Protein AF-A0A429IJM7-F1 (afdb_monomer)

Mean predicted aligned error: 13.49 Å

Sequence (195 aa):
MRERRAAQERRRAREFEAFVAGAAGRLLRAATLLTAEPEGQPAPAAERLLTLALARTYAAWDRLRGEDPYDRARQEMAAHYAHSAWRARLPRALRPGTPPPSGGLLERLSPQERLVLVLRLYEGVAEEQTAAQLGLPAERVHTLCLRAVGHMRSKPRAGRSVSLGDEASHPVRDVPDLPHLPDSSAPQRTEAAAP

Structure (mmCIF, N/CA/C/O backbone):
data_AF-A0A429IJM7-F1
#
_entry.id   AF-A0A429IJM7-F1
#
loop_
_atom_site.group_PDB
_atom_site.id
_atom_site.type_symbol
_atom_site.label_atom_id
_atom_site.label_alt_id
_atom_site.label_comp_id
_atom_site.label_asym_id
_atom_site.label_entity_id
_atom_site.label_seq_id
_atom_site.pdbx_PDB_ins_code
_atom_site.Cartn_x
_atom_site.Cartn_y
_atom_site.Cartn_z
_atom_site.occupancy
_atom_site.B_iso_or_equiv
_atom_site.auth_seq_id
_atom_site.auth_comp_id
_atom_site.auth_asym_id
_atom_site.auth_atom_id
_atom_site.pdbx_PDB_model_num
ATOM 1 N N . MET A 1 1 ? -13.963 1.575 36.028 1.00 63.62 1 MET A N 1
ATOM 2 C CA . MET A 1 1 ? -12.888 2.019 35.095 1.00 63.62 1 MET A CA 1
ATOM 3 C C . MET A 1 1 ? -12.429 0.925 34.123 1.00 63.62 1 MET A C 1
ATOM 5 O O . MET A 1 1 ? -12.357 1.214 32.935 1.00 63.62 1 MET A O 1
ATOM 9 N N . ARG A 1 2 ? -12.153 -0.316 34.565 1.00 73.38 2 ARG A N 1
ATOM 10 C CA . ARG A 1 2 ? -11.710 -1.423 33.683 1.00 73.38 2 ARG A CA 1
ATOM 11 C C . ARG A 1 2 ? -12.754 -1.856 32.637 1.00 73.38 2 ARG A C 1
ATOM 13 O O . ARG A 1 2 ? -12.403 -2.064 31.484 1.00 73.38 2 ARG A O 1
ATOM 20 N N . GLU A 1 3 ? -14.036 -1.877 32.999 1.00 79.75 3 GLU A N 1
ATOM 21 C CA . GLU A 1 3 ? -15.129 -2.257 32.084 1.00 79.75 3 GLU A CA 1
ATOM 22 C C . GLU A 1 3 ? -15.307 -1.297 30.901 1.00 79.75 3 GLU A C 1
ATOM 24 O O . GLU A 1 3 ? -15.539 -1.738 29.777 1.00 79.75 3 GLU A O 1
ATOM 29 N N . ARG A 1 4 ? -15.130 0.015 31.125 1.00 78.88 4 ARG A N 1
ATOM 30 C CA . ARG A 1 4 ? -15.202 1.032 30.061 1.00 78.88 4 ARG A CA 1
ATOM 31 C C . ARG A 1 4 ? -14.076 0.862 29.034 1.00 78.88 4 ARG A C 1
ATOM 33 O O . ARG A 1 4 ? -14.330 0.992 27.842 1.00 78.88 4 ARG A O 1
ATOM 40 N N . ARG A 1 5 ? -12.862 0.514 29.482 1.00 83.38 5 ARG A N 1
ATOM 41 C CA . ARG A 1 5 ? -11.714 0.235 28.596 1.00 83.38 5 ARG A CA 1
ATOM 42 C C . ARG A 1 5 ? -11.936 -1.031 27.767 1.00 83.38 5 ARG A C 1
ATOM 44 O O . ARG A 1 5 ? -11.820 -0.973 26.551 1.00 83.38 5 ARG A O 1
ATOM 51 N N . ALA A 1 6 ? -12.382 -2.120 28.394 1.00 86.12 6 ALA A N 1
ATOM 52 C CA . ALA A 1 6 ? -12.694 -3.363 27.684 1.00 86.12 6 ALA A CA 1
ATOM 53 C C . ALA A 1 6 ? -13.836 -3.189 26.660 1.00 86.12 6 ALA A C 1
ATOM 55 O O . ALA A 1 6 ? -13.807 -3.763 25.573 1.00 86.12 6 ALA A O 1
ATOM 56 N N . ALA A 1 7 ? -14.854 -2.380 26.975 1.00 86.12 7 ALA A N 1
ATOM 57 C CA . ALA A 1 7 ? -15.915 -2.051 26.024 1.00 86.12 7 ALA A CA 1
ATOM 58 C C . ALA A 1 7 ? -15.394 -1.232 24.828 1.00 86.12 7 ALA A C 1
ATOM 60 O O . ALA A 1 7 ? -15.783 -1.504 23.691 1.00 86.12 7 ALA A O 1
ATOM 61 N N . GLN A 1 8 ? -14.493 -0.275 25.071 1.00 85.69 8 GLN A N 1
ATOM 62 C CA . GLN A 1 8 ? -13.849 0.521 24.025 1.00 85.69 8 GLN A CA 1
ATOM 63 C C . GLN A 1 8 ? -12.946 -0.333 23.124 1.00 85.69 8 GLN A C 1
ATOM 65 O O . GLN A 1 8 ? -13.028 -0.214 21.904 1.00 85.69 8 GLN A O 1
ATOM 70 N N . GLU A 1 9 ? -12.156 -1.242 23.698 1.00 88.00 9 GLU A N 1
ATOM 71 C CA . GLU A 1 9 ? -11.327 -2.200 22.953 1.00 88.00 9 GLU A CA 1
ATOM 72 C C . GLU A 1 9 ? -12.179 -3.112 22.062 1.00 88.00 9 GLU A C 1
ATOM 74 O O . GLU A 1 9 ? -11.887 -3.261 20.878 1.00 88.00 9 GLU A O 1
ATOM 79 N N . ARG A 1 10 ? -13.296 -3.646 22.577 1.00 90.81 10 ARG A N 1
ATOM 80 C CA . ARG A 1 10 ? -14.237 -4.451 21.775 1.00 90.81 10 ARG A CA 1
ATOM 81 C C . ARG A 1 10 ? -14.907 -3.660 20.655 1.00 90.81 10 ARG A C 1
ATOM 83 O O . ARG A 1 10 ? -15.246 -4.229 19.620 1.00 90.81 10 ARG A O 1
ATOM 90 N N . ARG A 1 11 ? -15.176 -2.370 20.867 1.00 89.81 11 ARG A N 1
ATOM 91 C CA . ARG A 1 11 ? -15.726 -1.490 19.826 1.00 89.81 11 ARG A CA 1
ATOM 92 C C . ARG A 1 11 ? -14.686 -1.254 18.731 1.00 89.81 11 ARG A C 1
ATOM 94 O O . ARG A 1 11 ? -14.994 -1.471 17.568 1.00 89.81 11 ARG A O 1
ATOM 101 N N . ARG A 1 12 ? -13.455 -0.909 19.117 1.00 89.88 12 ARG A N 1
ATOM 102 C CA . ARG A 1 12 ? -12.312 -0.739 18.209 1.00 89.88 12 ARG A CA 1
ATOM 103 C C . ARG A 1 12 ? -12.046 -1.990 17.375 1.00 89.88 12 ARG A C 1
ATOM 105 O O . ARG A 1 12 ? -11.879 -1.876 16.169 1.00 89.88 12 ARG A O 1
ATOM 112 N N . ALA A 1 13 ? -12.017 -3.163 18.008 1.00 92.56 13 ALA A N 1
ATOM 113 C CA . ALA A 1 13 ? -11.791 -4.428 17.315 1.00 92.56 13 ALA A CA 1
ATOM 114 C C . ALA A 1 13 ? -12.851 -4.664 16.230 1.00 92.56 13 ALA A C 1
ATOM 116 O O . ALA A 1 13 ? -12.499 -4.921 15.087 1.00 92.56 13 ALA A O 1
ATOM 117 N N . ARG A 1 14 ? -14.134 -4.457 16.552 1.00 94.25 14 ARG A N 1
ATOM 118 C CA . ARG A 1 14 ? -15.236 -4.604 15.587 1.00 94.25 14 ARG A CA 1
ATOM 119 C C . ARG A 1 14 ? -15.184 -3.602 14.436 1.00 94.25 14 ARG A C 1
ATOM 121 O O . ARG A 1 14 ? -15.446 -3.970 13.298 1.00 94.25 14 ARG A O 1
ATOM 128 N N . GLU A 1 15 ? -14.851 -2.343 14.713 1.00 93.12 15 GLU A N 1
ATOM 129 C CA . GLU A 1 15 ? -14.670 -1.329 13.663 1.00 93.12 15 GLU A CA 1
ATOM 130 C C . GLU A 1 15 ? -13.517 -1.695 12.725 1.00 93.12 15 GLU A C 1
ATOM 132 O O . GLU A 1 15 ? -13.641 -1.572 11.508 1.00 93.12 15 GLU A O 1
ATOM 137 N N . PHE A 1 16 ? -12.412 -2.182 13.291 1.00 94.00 16 PHE A N 1
ATOM 138 C CA . PHE A 1 16 ? -11.271 -2.637 12.514 1.00 94.00 16 PHE A CA 1
ATOM 139 C C . PHE A 1 16 ? -11.600 -3.882 11.686 1.00 94.00 16 PHE A C 1
ATOM 141 O O . PHE A 1 16 ? -11.272 -3.921 10.507 1.00 94.00 16 PHE A O 1
ATOM 148 N N . GLU A 1 17 ? -12.283 -4.872 12.261 1.00 95.50 17 GLU A N 1
ATOM 149 C CA . GLU A 1 17 ? -12.741 -6.067 11.541 1.00 95.50 17 GLU A CA 1
ATOM 150 C C . GLU A 1 17 ? -13.642 -5.701 10.359 1.00 95.50 17 GLU A C 1
ATOM 152 O O . GLU A 1 17 ? -13.432 -6.203 9.256 1.00 95.50 17 GLU A O 1
ATOM 157 N N . ALA A 1 18 ? -14.593 -4.782 10.554 1.00 95.38 18 ALA A N 1
ATOM 158 C CA . ALA A 1 18 ? -15.457 -4.295 9.481 1.00 95.38 18 ALA A CA 1
ATOM 159 C C . ALA A 1 18 ? -14.656 -3.598 8.366 1.00 95.38 18 ALA A C 1
ATOM 161 O O . ALA A 1 18 ? -14.899 -3.838 7.183 1.00 95.38 18 ALA A O 1
ATOM 162 N N . PHE A 1 19 ? -13.664 -2.781 8.731 1.00 94.81 19 PHE A N 1
ATOM 163 C CA . PHE A 1 19 ? -12.743 -2.174 7.771 1.00 94.81 19 PHE A CA 1
ATOM 164 C C . PHE A 1 19 ? -11.943 -3.229 6.998 1.00 94.81 19 PHE A C 1
ATOM 166 O O . PHE A 1 19 ? -11.910 -3.194 5.769 1.00 94.81 19 PHE A O 1
ATOM 173 N N . VAL A 1 20 ? -11.321 -4.182 7.696 1.00 96.31 20 VAL A N 1
ATOM 174 C CA . VAL A 1 20 ? -10.513 -5.241 7.078 1.00 96.31 20 VAL A CA 1
ATOM 175 C C . VAL A 1 20 ? -11.371 -6.079 6.136 1.00 96.31 20 VAL A C 1
ATOM 177 O O . VAL A 1 20 ? -10.945 -6.337 5.014 1.00 96.31 20 VAL A O 1
ATOM 180 N N . ALA A 1 21 ? -12.596 -6.431 6.530 1.00 96.19 21 ALA A N 1
ATOM 181 C CA . ALA A 1 21 ? -13.521 -7.174 5.680 1.00 96.19 21 ALA A CA 1
ATOM 182 C C . ALA A 1 21 ? -13.818 -6.454 4.350 1.00 96.19 21 ALA A C 1
ATOM 184 O O . ALA A 1 21 ? -13.950 -7.111 3.320 1.00 96.19 21 ALA A O 1
ATOM 185 N N . GLY A 1 22 ? -13.877 -5.117 4.348 1.00 95.94 22 GLY A N 1
ATOM 186 C CA . GLY A 1 22 ? -14.095 -4.322 3.134 1.00 95.94 22 GLY A CA 1
ATOM 187 C C . GLY A 1 22 ? -12.825 -4.007 2.333 1.00 95.94 22 GLY A C 1
ATOM 188 O O . GLY A 1 22 ? -12.866 -3.943 1.106 1.00 95.94 22 GLY A O 1
ATOM 189 N N . ALA A 1 23 ? -11.687 -3.804 3.002 1.00 95.00 23 ALA A N 1
ATOM 190 C CA . ALA A 1 23 ? -10.469 -3.273 2.386 1.00 95.00 23 ALA A CA 1
ATOM 191 C C . ALA A 1 23 ? -9.394 -4.328 2.079 1.00 95.00 23 ALA A C 1
ATOM 193 O O . ALA A 1 23 ? -8.562 -4.104 1.193 1.00 95.00 23 ALA A O 1
ATOM 194 N N . ALA A 1 24 ? -9.382 -5.469 2.780 1.00 92.38 24 ALA A N 1
ATOM 195 C CA . ALA A 1 24 ? -8.281 -6.434 2.718 1.00 92.38 24 ALA A CA 1
ATOM 196 C C . ALA A 1 24 ? -8.031 -6.968 1.306 1.00 92.38 24 ALA A C 1
ATOM 198 O O . ALA A 1 24 ? -6.878 -7.067 0.903 1.00 92.38 24 ALA A O 1
ATOM 199 N N . GLY A 1 25 ? -9.083 -7.253 0.532 1.00 94.50 25 GLY A N 1
ATOM 200 C CA . GLY A 1 25 ? -8.933 -7.749 -0.840 1.00 94.50 25 GLY A CA 1
ATOM 201 C C . GLY A 1 25 ? -8.216 -6.751 -1.754 1.00 94.50 25 GLY A C 1
ATOM 202 O O . GLY A 1 25 ? -7.280 -7.116 -2.469 1.00 94.50 25 GLY A O 1
ATOM 203 N N . ARG A 1 26 ? -8.595 -5.467 -1.686 1.00 95.56 26 ARG A N 1
ATOM 204 C CA . ARG A 1 26 ? -7.953 -4.400 -2.470 1.00 95.56 26 ARG A CA 1
ATOM 205 C C . ARG A 1 26 ? -6.500 -4.193 -2.036 1.00 95.56 26 ARG A C 1
ATOM 207 O O . ARG A 1 26 ? -5.616 -4.147 -2.891 1.00 95.56 26 ARG A O 1
ATOM 214 N N . LEU A 1 27 ? -6.252 -4.142 -0.725 1.00 95.94 27 LEU A N 1
ATOM 215 C CA . LEU A 1 27 ? -4.906 -3.991 -0.169 1.00 95.94 27 LEU A CA 1
ATOM 216 C C . LEU A 1 27 ? -4.006 -5.193 -0.495 1.00 95.94 27 LEU A C 1
ATOM 218 O O . LEU A 1 27 ? -2.836 -5.002 -0.815 1.00 95.94 27 LEU A O 1
ATOM 222 N N . LEU A 1 28 ? -4.536 -6.420 -0.478 1.00 95.19 28 LEU A N 1
ATOM 223 C CA . LEU A 1 28 ? -3.791 -7.624 -0.851 1.00 95.19 28 LEU A CA 1
ATOM 224 C C . LEU A 1 28 ? -3.405 -7.603 -2.329 1.00 95.19 28 LEU A C 1
ATOM 226 O O . LEU A 1 28 ? -2.280 -7.963 -2.678 1.00 95.19 28 LEU A O 1
ATOM 230 N N . ARG A 1 29 ? -4.298 -7.134 -3.206 1.00 94.75 29 ARG A N 1
ATOM 231 C CA . ARG A 1 29 ? -3.986 -6.997 -4.632 1.00 94.75 29 ARG A CA 1
ATOM 232 C C . ARG A 1 29 ? -2.883 -5.965 -4.865 1.00 94.75 29 ARG A C 1
ATOM 234 O O . ARG A 1 29 ? -1.935 -6.248 -5.593 1.00 94.75 29 ARG A O 1
ATOM 241 N N . ALA A 1 30 ? -2.934 -4.824 -4.177 1.00 95.44 30 ALA A N 1
ATOM 242 C CA . ALA A 1 30 ? -1.841 -3.853 -4.188 1.00 95.44 30 ALA A CA 1
ATOM 243 C C . ALA A 1 30 ? -0.528 -4.442 -3.646 1.00 95.44 30 ALA A C 1
ATOM 245 O O . ALA A 1 30 ? 0.521 -4.270 -4.266 1.00 95.44 30 ALA A O 1
ATOM 246 N N . ALA A 1 31 ? -0.575 -5.182 -2.534 1.00 94.69 31 ALA A N 1
ATOM 247 C CA . ALA A 1 31 ? 0.590 -5.858 -1.967 1.00 94.69 31 ALA A CA 1
ATOM 248 C C . ALA A 1 31 ? 1.198 -6.873 -2.949 1.00 94.69 31 ALA A C 1
ATOM 250 O O . ALA A 1 31 ? 2.414 -6.898 -3.104 1.00 94.69 31 ALA A O 1
ATOM 251 N N . THR A 1 32 ? 0.365 -7.637 -3.659 1.00 93.69 32 THR A N 1
ATOM 252 C CA . THR A 1 32 ? 0.784 -8.619 -4.678 1.00 93.69 32 THR A CA 1
ATOM 253 C C . THR A 1 32 ? 1.492 -7.938 -5.845 1.00 93.69 32 THR A C 1
ATOM 255 O O . THR A 1 32 ? 2.549 -8.384 -6.295 1.00 93.69 32 THR A O 1
ATOM 258 N N . LEU A 1 33 ? 0.966 -6.795 -6.295 1.00 93.12 33 LEU A N 1
ATOM 259 C CA . LEU A 1 33 ? 1.624 -5.979 -7.313 1.00 93.12 33 LEU A CA 1
ATOM 260 C C . LEU A 1 33 ? 2.966 -5.437 -6.813 1.00 93.12 33 LEU A C 1
ATOM 262 O O . LEU A 1 33 ? 3.940 -5.465 -7.560 1.00 93.12 33 LEU A O 1
ATOM 266 N N . LEU A 1 34 ? 3.053 -4.990 -5.556 1.00 92.44 34 LEU A N 1
ATOM 267 C CA . LEU A 1 34 ? 4.303 -4.522 -4.947 1.00 92.44 34 LEU A CA 1
ATOM 268 C C . LEU A 1 34 ? 5.335 -5.647 -4.797 1.00 92.44 34 LEU A C 1
ATOM 270 O O . LEU A 1 34 ? 6.513 -5.444 -5.092 1.00 92.44 34 LEU A O 1
ATOM 274 N N . THR A 1 35 ? 4.939 -6.850 -4.395 1.00 90.25 35 THR A N 1
ATOM 275 C CA . THR A 1 35 ? 5.867 -7.986 -4.286 1.00 90.25 35 THR A CA 1
ATOM 276 C C . THR A 1 35 ? 6.198 -8.614 -5.639 1.00 90.25 35 THR A C 1
ATOM 278 O O . THR A 1 35 ? 7.192 -9.332 -5.735 1.00 90.25 35 THR A O 1
ATOM 281 N N . ALA A 1 36 ? 5.456 -8.250 -6.692 1.00 89.75 36 ALA A N 1
ATOM 282 C CA . ALA A 1 36 ? 5.504 -8.852 -8.023 1.00 89.75 36 ALA A CA 1
ATOM 283 C C . ALA A 1 36 ? 5.327 -10.372 -7.984 1.00 89.75 36 ALA A C 1
ATOM 285 O O . ALA A 1 36 ? 5.977 -11.099 -8.732 1.00 89.75 36 ALA A O 1
ATOM 286 N N . GLU A 1 37 ? 4.453 -10.842 -7.099 1.00 87.31 37 GLU A N 1
ATOM 287 C CA . GLU A 1 37 ? 4.030 -12.237 -7.073 1.00 87.31 37 GLU A CA 1
ATOM 288 C C . GLU A 1 37 ? 3.039 -12.523 -8.218 1.00 87.31 37 GLU A C 1
ATOM 290 O O . GLU A 1 37 ? 2.376 -11.600 -8.711 1.00 87.31 37 GLU A O 1
ATOM 295 N N . PRO A 1 38 ? 2.984 -13.769 -8.717 1.00 84.50 38 PRO A N 1
ATOM 296 C CA . PRO A 1 38 ? 2.146 -14.116 -9.852 1.00 84.50 38 PRO A CA 1
ATOM 297 C C . PRO A 1 38 ? 0.672 -14.147 -9.438 1.00 84.50 38 PRO A C 1
ATOM 299 O O . PRO A 1 38 ? 0.313 -14.660 -8.378 1.00 84.50 38 PRO A O 1
ATOM 302 N N . GLU A 1 39 ? -0.199 -13.597 -10.286 1.00 78.38 39 GLU A N 1
ATOM 303 C CA . GLU A 1 39 ? -1.643 -13.597 -10.038 1.00 78.38 39 GLU A CA 1
ATOM 304 C C . GLU A 1 39 ? -2.189 -15.034 -10.123 1.00 78.38 39 GLU A C 1
ATOM 306 O O . GLU A 1 39 ? -1.794 -15.812 -10.993 1.00 78.38 39 GLU A O 1
ATOM 311 N N . GLY A 1 40 ? -3.079 -15.404 -9.198 1.00 78.31 40 GLY A N 1
ATOM 312 C CA . GLY A 1 40 ? -3.677 -16.745 -9.138 1.00 78.31 40 GLY A CA 1
ATOM 313 C C . GLY A 1 40 ? -2.850 -17.810 -8.403 1.00 78.31 40 GLY A C 1
ATOM 314 O O . GLY A 1 40 ? -3.294 -18.951 -8.314 1.00 78.31 40 GLY A O 1
ATOM 315 N N . GLN A 1 41 ? -1.686 -17.457 -7.851 1.00 83.38 41 GLN A N 1
ATOM 316 C CA . GLN A 1 41 ? -0.892 -18.323 -6.970 1.00 83.38 41 GLN A CA 1
ATOM 317 C C . GLN A 1 41 ? -0.857 -17.760 -5.540 1.00 83.38 41 GLN A C 1
ATOM 319 O O . GLN A 1 41 ? -1.157 -16.579 -5.341 1.00 83.38 41 GLN A O 1
ATOM 324 N N . PRO A 1 42 ? -0.491 -18.574 -4.530 1.00 85.06 42 PRO A N 1
ATOM 325 C CA . PRO A 1 42 ? -0.250 -18.069 -3.183 1.00 85.06 42 PRO A CA 1
ATOM 326 C C . PRO A 1 42 ? 0.808 -16.961 -3.210 1.00 85.06 42 PRO A C 1
ATOM 328 O O . PRO A 1 42 ? 1.871 -17.138 -3.806 1.00 85.06 42 PRO A O 1
ATOM 331 N N . ALA A 1 43 ? 0.526 -15.842 -2.542 1.00 88.31 43 ALA A N 1
ATOM 332 C CA . ALA A 1 43 ? 1.389 -14.662 -2.507 1.00 88.31 43 ALA A CA 1
ATOM 333 C C . ALA A 1 43 ? 1.906 -14.412 -1.075 1.00 88.31 43 ALA A C 1
ATOM 335 O O . ALA A 1 43 ? 1.515 -13.440 -0.417 1.00 88.31 43 ALA A O 1
ATOM 336 N N . PRO A 1 44 ? 2.757 -15.305 -0.530 1.00 90.00 44 PRO A N 1
ATOM 337 C CA . PRO A 1 44 ? 3.168 -15.242 0.868 1.00 90.00 44 PRO A CA 1
ATOM 338 C C . PRO A 1 44 ? 3.951 -13.965 1.205 1.00 90.00 44 PRO A C 1
ATOM 340 O O . PRO A 1 44 ? 3.958 -13.543 2.364 1.00 90.00 44 PRO A O 1
ATOM 343 N N . ALA A 1 45 ? 4.643 -13.332 0.249 1.00 88.38 45 ALA A N 1
ATOM 344 C CA . ALA A 1 45 ? 5.297 -12.052 0.517 1.00 88.38 45 ALA A CA 1
ATOM 345 C C . ALA A 1 45 ? 4.279 -10.906 0.631 1.00 88.38 45 ALA A C 1
ATOM 347 O O . ALA A 1 45 ? 4.421 -10.065 1.524 1.00 88.38 45 ALA A O 1
ATOM 348 N N . ALA A 1 46 ? 3.256 -10.891 -0.224 1.00 92.12 46 ALA A N 1
ATOM 349 C CA . ALA A 1 46 ? 2.168 -9.921 -0.198 1.00 92.12 46 ALA A CA 1
ATOM 350 C C . ALA A 1 46 ? 1.353 -10.029 1.094 1.00 92.12 46 ALA A C 1
ATOM 352 O O . ALA A 1 46 ? 1.106 -9.020 1.752 1.00 92.12 46 ALA A O 1
ATOM 353 N N . GLU A 1 47 ? 1.014 -11.251 1.508 1.00 93.94 47 GLU A N 1
ATOM 354 C CA . GLU A 1 47 ? 0.300 -11.521 2.760 1.00 93.94 47 GLU A CA 1
ATOM 355 C C . GLU A 1 47 ? 1.076 -11.017 3.980 1.00 93.94 47 GLU A C 1
ATOM 357 O O . GLU A 1 47 ? 0.512 -10.342 4.846 1.00 93.94 47 GLU A O 1
ATOM 362 N N . ARG A 1 48 ? 2.390 -11.280 4.042 1.00 94.25 48 ARG A N 1
ATOM 363 C CA . ARG A 1 48 ? 3.245 -10.759 5.121 1.00 94.25 48 ARG A CA 1
ATOM 364 C C . ARG A 1 48 ? 3.280 -9.236 5.127 1.00 94.25 48 ARG A C 1
ATOM 366 O O . ARG A 1 48 ? 3.169 -8.631 6.192 1.00 94.25 48 ARG A O 1
ATOM 373 N N . LEU A 1 49 ? 3.438 -8.617 3.959 1.00 94.38 49 LEU A N 1
ATOM 374 C CA . LEU A 1 49 ? 3.465 -7.163 3.832 1.00 94.38 49 LEU A CA 1
ATOM 375 C C . LEU A 1 49 ? 2.141 -6.539 4.302 1.00 94.38 49 LEU A C 1
ATOM 377 O O . LEU A 1 49 ? 2.158 -5.597 5.096 1.00 94.38 49 LEU A O 1
ATOM 381 N N . LEU A 1 50 ? 1.011 -7.102 3.869 1.00 95.62 50 LEU A N 1
ATOM 382 C CA . LEU A 1 50 ? -0.321 -6.666 4.277 1.00 95.62 50 LEU A CA 1
ATOM 383 C C . LEU A 1 50 ? -0.534 -6.840 5.782 1.00 95.62 50 LEU A C 1
ATOM 385 O O . LEU A 1 50 ? -0.997 -5.918 6.448 1.00 95.62 50 LEU A O 1
ATOM 389 N N . THR A 1 51 ? -0.154 -7.993 6.330 1.00 96.44 51 THR A N 1
ATOM 390 C CA . THR A 1 51 ? -0.289 -8.286 7.763 1.00 96.44 51 THR A CA 1
ATOM 391 C C . THR A 1 51 ? 0.455 -7.253 8.605 1.00 96.44 51 THR A C 1
ATOM 393 O O . THR A 1 51 ? -0.094 -6.730 9.573 1.00 96.44 51 THR A O 1
ATOM 396 N N . LEU A 1 52 ? 1.685 -6.902 8.218 1.00 95.69 52 LEU A N 1
ATOM 397 C CA . LEU A 1 52 ? 2.467 -5.875 8.910 1.00 95.69 52 LEU A CA 1
ATOM 398 C C . LEU A 1 52 ? 1.806 -4.492 8.826 1.00 95.69 52 LEU A C 1
ATOM 400 O O . LEU A 1 52 ? 1.719 -3.794 9.839 1.00 95.69 52 LEU A O 1
ATOM 404 N N . ALA A 1 53 ? 1.303 -4.111 7.649 1.00 95.75 53 ALA A N 1
ATOM 405 C CA . ALA A 1 53 ? 0.614 -2.836 7.452 1.00 95.75 53 ALA A CA 1
ATOM 406 C C . ALA A 1 53 ? -0.683 -2.743 8.272 1.00 95.75 53 ALA A C 1
ATOM 408 O O . ALA A 1 53 ? -0.932 -1.736 8.940 1.00 95.75 53 ALA A O 1
ATOM 409 N N . LEU A 1 54 ? -1.485 -3.810 8.286 1.00 95.75 54 LEU A N 1
ATOM 410 C CA . LEU A 1 54 ? -2.708 -3.902 9.080 1.00 95.75 54 LEU A CA 1
ATOM 411 C C . LEU A 1 54 ? -2.412 -3.892 10.580 1.00 95.75 54 LEU A C 1
ATOM 413 O O . LEU A 1 54 ? -3.104 -3.200 11.319 1.00 95.75 54 LEU A O 1
ATOM 417 N N . ALA A 1 55 ? -1.355 -4.570 11.036 1.00 95.88 55 ALA A N 1
ATOM 418 C CA . ALA A 1 55 ? -0.941 -4.534 12.438 1.00 95.88 55 ALA A CA 1
ATOM 419 C C . ALA A 1 55 ? -0.547 -3.115 12.884 1.00 95.88 55 ALA A C 1
ATOM 421 O O . ALA A 1 55 ? -0.949 -2.666 13.960 1.00 95.88 55 ALA A O 1
ATOM 422 N N . ARG A 1 56 ? 0.198 -2.374 12.049 1.00 94.69 56 ARG A N 1
ATOM 423 C CA . ARG A 1 56 ? 0.553 -0.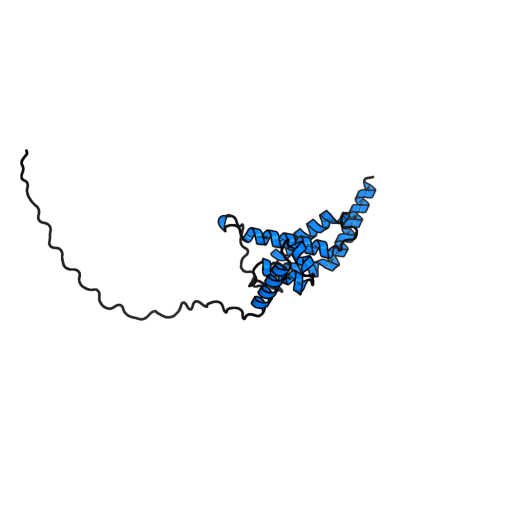968 12.314 1.00 94.69 56 ARG A CA 1
ATOM 424 C C . ARG A 1 56 ? -0.661 -0.047 12.298 1.00 94.69 56 ARG A C 1
ATOM 426 O O . ARG A 1 56 ? -0.807 0.781 13.196 1.00 94.69 56 ARG A O 1
ATOM 433 N N . THR A 1 57 ? -1.555 -0.240 11.334 1.00 94.62 57 THR A N 1
ATOM 434 C CA . THR A 1 57 ? -2.819 0.503 11.239 1.00 94.62 57 THR A CA 1
ATOM 435 C C . THR A 1 57 ? -3.685 0.251 12.467 1.00 94.62 57 THR A C 1
ATOM 437 O O . THR A 1 57 ? -4.158 1.198 13.094 1.00 94.62 57 THR A O 1
ATOM 440 N N . TYR A 1 58 ? -3.815 -1.013 12.885 1.00 93.56 58 TYR A N 1
ATOM 441 C CA . TYR A 1 58 ? -4.530 -1.369 14.100 1.00 93.56 58 TYR A CA 1
ATOM 442 C C . TYR A 1 58 ? -3.889 -0.725 15.320 1.00 93.56 58 TYR A C 1
ATOM 444 O O . TYR A 1 58 ? -4.611 -0.133 16.108 1.00 93.56 58 TYR A O 1
ATOM 452 N N . ALA A 1 59 ? -2.561 -0.748 15.471 1.00 92.62 59 ALA A N 1
ATOM 453 C CA . ALA A 1 59 ? -1.876 -0.112 16.600 1.00 92.62 59 ALA A CA 1
ATOM 454 C C . ALA A 1 59 ? -2.146 1.404 16.684 1.00 92.62 59 ALA A C 1
ATOM 456 O O . ALA A 1 59 ? -2.297 1.944 17.782 1.00 92.62 59 ALA A O 1
ATOM 457 N N . ALA A 1 60 ? -2.273 2.076 15.537 1.00 90.94 60 ALA A N 1
ATOM 458 C CA . ALA A 1 60 ? -2.577 3.502 15.444 1.00 90.94 60 ALA A CA 1
ATOM 459 C C . ALA A 1 60 ? -4.083 3.839 15.450 1.00 90.94 60 ALA A C 1
ATOM 461 O O . ALA A 1 60 ? -4.421 5.018 15.485 1.00 90.94 60 ALA A O 1
ATOM 462 N N . TRP A 1 61 ? -4.982 2.846 15.456 1.00 90.94 61 TRP A N 1
ATOM 463 C CA . TRP A 1 61 ? -6.425 3.018 15.208 1.00 90.94 61 TRP A CA 1
ATOM 464 C C . TRP A 1 61 ? -7.120 4.097 16.048 1.00 90.94 61 TRP A C 1
ATOM 466 O O . TRP A 1 61 ? -7.940 4.850 15.535 1.00 90.94 61 TRP A O 1
ATOM 476 N N . ASP A 1 62 ? -6.773 4.239 17.330 1.00 85.06 62 ASP A N 1
ATOM 477 C CA . ASP A 1 62 ? -7.393 5.267 18.182 1.00 85.06 62 ASP A CA 1
ATOM 478 C C . ASP A 1 62 ? -6.998 6.701 17.789 1.00 85.06 62 ASP A C 1
ATOM 480 O O . ASP A 1 62 ? -7.698 7.654 18.136 1.00 85.06 62 ASP A O 1
ATOM 484 N N . ARG A 1 63 ? -5.870 6.860 17.086 1.00 84.94 63 ARG A N 1
ATOM 485 C CA . ARG A 1 63 ? -5.302 8.149 16.666 1.00 84.94 63 ARG A CA 1
ATOM 486 C C . ARG A 1 63 ? -5.765 8.582 15.277 1.00 84.94 63 ARG A C 1
ATOM 488 O O . ARG A 1 63 ? -5.606 9.748 14.948 1.00 84.94 63 ARG A O 1
ATOM 495 N N . LEU A 1 64 ? -6.390 7.691 14.509 1.00 82.62 64 LEU A N 1
ATOM 496 C CA . LEU A 1 64 ? -6.877 7.924 13.143 1.00 82.62 64 LEU A CA 1
ATOM 497 C C . LEU A 1 64 ? -8.086 8.878 13.047 1.00 82.62 64 LEU A C 1
ATOM 499 O O . LEU A 1 64 ? -8.725 8.932 12.007 1.00 82.62 64 LEU A O 1
ATOM 503 N N . ARG A 1 65 ? -8.456 9.604 14.114 1.00 69.62 65 ARG A N 1
ATOM 504 C CA . ARG A 1 65 ? -9.685 10.420 14.214 1.00 69.62 65 ARG A CA 1
ATOM 505 C C . ARG A 1 65 ? -9.812 11.419 13.041 1.00 69.62 65 ARG A C 1
ATOM 507 O O . ARG A 1 65 ? -9.337 12.543 13.144 1.00 69.62 65 ARG A O 1
ATOM 514 N N . GLY A 1 66 ? -10.496 11.008 11.970 1.00 75.12 66 GLY A N 1
ATOM 515 C CA . GLY A 1 66 ? -10.758 11.802 10.762 1.00 75.12 66 GLY A CA 1
ATOM 516 C C . GLY A 1 66 ? -9.906 11.452 9.533 1.00 75.12 66 GLY A C 1
ATOM 517 O O . GLY A 1 66 ? -10.192 11.963 8.456 1.00 75.12 66 GLY A O 1
ATOM 518 N N . GLU A 1 67 ? -8.901 10.585 9.662 1.00 85.19 67 GLU A N 1
ATOM 519 C CA . GLU A 1 67 ? -8.112 10.074 8.534 1.00 85.19 67 GLU A CA 1
ATOM 520 C C . GLU A 1 67 ? -8.773 8.815 7.952 1.00 85.19 67 GLU A C 1
ATOM 522 O O . GLU A 1 67 ? -9.361 8.021 8.689 1.00 85.19 67 GLU A O 1
ATOM 527 N N . ASP A 1 68 ? -8.677 8.621 6.634 1.00 90.44 68 ASP A N 1
ATOM 528 C CA . ASP A 1 68 ? -9.158 7.401 5.984 1.00 90.44 68 ASP A CA 1
ATOM 529 C C . ASP A 1 68 ? -8.281 6.195 6.403 1.00 90.44 68 ASP A C 1
ATOM 531 O O . ASP A 1 68 ? -7.077 6.166 6.109 1.00 90.44 68 ASP A O 1
ATOM 535 N N . PRO A 1 69 ? -8.851 5.166 7.067 1.00 92.38 69 PRO A N 1
ATOM 536 C CA . PRO A 1 69 ? -8.112 3.966 7.446 1.00 92.38 69 PRO A CA 1
ATOM 537 C C . PRO A 1 69 ? -7.478 3.229 6.266 1.00 92.38 69 PRO A C 1
ATOM 539 O O . PRO A 1 69 ? -6.423 2.607 6.427 1.00 92.38 69 PRO A O 1
ATOM 542 N N . TYR A 1 70 ? -8.098 3.303 5.085 1.00 94.19 70 TYR A N 1
ATOM 543 C CA . TYR A 1 70 ? -7.552 2.715 3.869 1.00 94.19 70 TYR A CA 1
ATOM 544 C C . TYR A 1 70 ? -6.252 3.409 3.465 1.00 94.19 70 TYR A C 1
ATOM 546 O O . TYR A 1 70 ? -5.240 2.743 3.229 1.00 94.19 70 TYR A O 1
ATOM 554 N N . ASP A 1 71 ? -6.251 4.742 3.445 1.00 93.38 71 ASP A N 1
ATOM 555 C CA . ASP A 1 71 ? -5.063 5.524 3.121 1.00 93.38 71 ASP A CA 1
ATOM 556 C C . ASP A 1 71 ? -3.939 5.279 4.117 1.00 93.38 71 ASP A C 1
ATOM 558 O O . ASP A 1 71 ? -2.792 5.088 3.705 1.00 93.38 71 ASP A O 1
ATOM 562 N N . ARG A 1 72 ? -4.255 5.186 5.412 1.00 93.94 72 ARG A N 1
ATOM 563 C CA . ARG A 1 72 ? -3.251 4.853 6.424 1.00 93.94 72 ARG A CA 1
ATOM 564 C C . ARG A 1 72 ? -2.640 3.473 6.193 1.00 93.94 72 ARG A C 1
ATOM 566 O O . ARG A 1 72 ? -1.416 3.340 6.211 1.00 93.94 72 ARG A O 1
ATOM 573 N N . ALA A 1 73 ? -3.464 2.458 5.939 1.00 95.19 73 ALA A N 1
ATOM 574 C CA . ALA A 1 73 ? -2.982 1.107 5.656 1.00 95.19 73 ALA A CA 1
ATOM 575 C C . ALA A 1 73 ? -2.118 1.063 4.387 1.00 95.19 73 ALA A C 1
ATOM 577 O O . ALA A 1 73 ? -1.051 0.444 4.379 1.00 9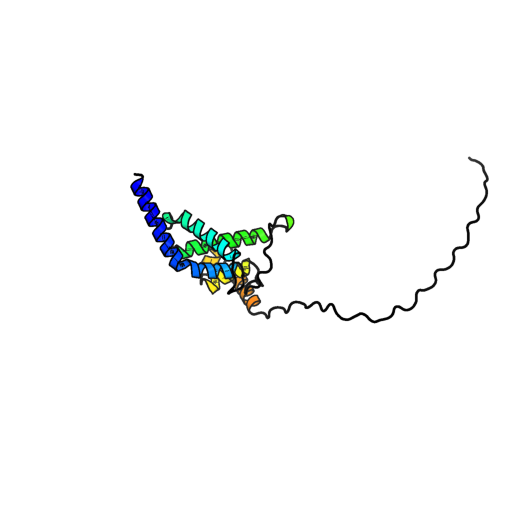5.19 73 ALA A O 1
ATOM 578 N N . ARG A 1 74 ? -2.529 1.779 3.335 1.00 95.88 74 ARG A N 1
ATOM 579 C CA . ARG A 1 74 ? -1.767 1.934 2.090 1.00 95.88 74 ARG A CA 1
ATOM 580 C C . ARG A 1 74 ? -0.426 2.631 2.326 1.00 95.88 74 ARG A C 1
ATOM 582 O O . ARG A 1 74 ? 0.586 2.202 1.769 1.00 95.88 74 ARG A O 1
ATOM 589 N N . GLN A 1 75 ? -0.395 3.677 3.151 1.00 94.62 75 GLN A N 1
ATOM 590 C CA . GLN A 1 75 ? 0.834 4.383 3.519 1.00 94.62 75 GLN A CA 1
ATOM 591 C C . GLN A 1 75 ? 1.803 3.486 4.296 1.00 94.62 75 GLN A C 1
ATOM 593 O O . GLN A 1 75 ? 2.973 3.406 3.924 1.00 94.62 75 GLN A O 1
ATOM 598 N N . GLU A 1 76 ? 1.322 2.774 5.320 1.00 95.19 76 GLU A N 1
ATOM 599 C CA . GLU A 1 76 ? 2.127 1.825 6.105 1.00 95.19 76 GLU A CA 1
ATOM 600 C C . GLU A 1 76 ? 2.694 0.713 5.214 1.00 95.19 76 GLU A C 1
ATOM 602 O O . GLU A 1 76 ? 3.889 0.412 5.261 1.00 95.19 76 GLU A O 1
ATOM 607 N N . MET A 1 77 ? 1.864 0.148 4.333 1.00 95.38 77 MET A N 1
ATOM 608 C CA . MET A 1 77 ? 2.274 -0.872 3.367 1.00 95.38 77 MET A CA 1
ATOM 609 C C . MET A 1 77 ? 3.389 -0.370 2.442 1.00 95.38 77 MET A C 1
ATOM 611 O O . MET A 1 77 ? 4.431 -1.014 2.299 1.00 95.38 77 MET A O 1
ATOM 615 N N . ALA A 1 78 ? 3.200 0.800 1.836 1.00 94.38 78 ALA A N 1
ATOM 616 C CA . ALA A 1 78 ? 4.182 1.407 0.949 1.00 94.38 78 ALA A CA 1
ATOM 617 C C . ALA A 1 78 ? 5.483 1.778 1.678 1.00 94.38 78 ALA A C 1
ATOM 619 O O . ALA A 1 78 ? 6.563 1.555 1.133 1.00 94.38 78 ALA A O 1
ATOM 620 N N . ALA A 1 79 ? 5.403 2.287 2.910 1.00 93.06 79 ALA A N 1
ATOM 621 C CA . ALA A 1 79 ? 6.570 2.603 3.730 1.00 93.06 79 ALA A CA 1
ATOM 622 C C . ALA A 1 79 ? 7.373 1.340 4.073 1.00 93.06 79 ALA A C 1
ATOM 624 O O . ALA A 1 79 ? 8.594 1.308 3.897 1.00 93.06 79 ALA A O 1
ATOM 625 N N . HIS A 1 80 ? 6.696 0.265 4.488 1.00 91.69 80 HIS A N 1
ATOM 626 C CA . HIS A 1 80 ? 7.332 -1.025 4.749 1.00 91.69 80 HIS A CA 1
ATOM 627 C C . HIS A 1 80 ? 8.006 -1.598 3.499 1.00 91.69 80 HIS A C 1
ATOM 629 O O . HIS A 1 80 ? 9.166 -2.028 3.562 1.00 91.69 80 HIS A O 1
ATOM 635 N N . TYR A 1 81 ? 7.320 -1.552 2.356 1.00 91.06 81 TYR A N 1
ATOM 636 C CA . TYR A 1 81 ? 7.883 -1.998 1.088 1.00 91.06 81 TYR A CA 1
ATOM 637 C C . TYR A 1 81 ? 9.100 -1.154 0.681 1.00 91.06 81 TYR A C 1
ATOM 639 O O . TYR A 1 81 ? 10.165 -1.714 0.413 1.00 91.06 81 TYR A O 1
ATOM 647 N N . ALA A 1 82 ? 9.005 0.179 0.725 1.00 88.62 82 ALA A N 1
ATOM 648 C CA . ALA A 1 82 ? 10.112 1.085 0.416 1.00 88.62 82 ALA A CA 1
ATOM 649 C C . ALA A 1 82 ? 11.335 0.808 1.297 1.00 88.62 82 ALA A C 1
ATOM 651 O O . ALA A 1 82 ? 12.449 0.673 0.792 1.00 88.62 82 ALA A O 1
ATOM 652 N N . HIS A 1 83 ? 11.127 0.638 2.602 1.00 83.62 83 HIS A N 1
ATOM 653 C CA . HIS A 1 83 ? 12.202 0.359 3.543 1.00 83.62 83 HIS A CA 1
ATOM 654 C C . HIS A 1 83 ? 12.874 -0.997 3.258 1.00 83.62 83 HIS A C 1
ATOM 656 O O . HIS A 1 83 ? 14.101 -1.108 3.275 1.00 83.62 83 HIS A O 1
ATOM 662 N N . SER A 1 84 ? 12.095 -2.029 2.914 1.00 74.25 84 SER A N 1
ATOM 663 C CA . SER A 1 84 ? 12.640 -3.327 2.494 1.00 74.25 84 SER A CA 1
ATOM 664 C C . SER A 1 84 ? 13.427 -3.244 1.177 1.00 74.25 84 SER A C 1
ATOM 666 O O . SER A 1 84 ? 14.522 -3.800 1.073 1.00 74.25 84 SER A O 1
ATOM 668 N N . ALA A 1 85 ? 12.941 -2.462 0.212 1.00 67.19 85 ALA A N 1
ATOM 669 C CA . ALA A 1 85 ? 13.608 -2.200 -1.057 1.00 67.19 85 ALA A CA 1
ATOM 670 C C . ALA A 1 85 ? 14.908 -1.398 -0.891 1.00 67.19 85 ALA A C 1
ATOM 672 O O . ALA A 1 85 ? 15.875 -1.616 -1.619 1.00 67.19 85 ALA A O 1
ATOM 673 N N . TRP A 1 86 ? 14.965 -0.479 0.074 1.00 64.81 86 TRP A N 1
ATOM 674 C CA . TRP A 1 86 ? 16.181 0.273 0.388 1.00 64.81 86 TRP A CA 1
ATOM 675 C C . TRP A 1 86 ? 17.236 -0.614 1.036 1.00 64.81 86 TRP A C 1
ATOM 677 O O . TRP A 1 86 ? 18.408 -0.511 0.685 1.00 64.81 86 TRP A O 1
ATOM 687 N N . ARG A 1 87 ? 16.820 -1.566 1.878 1.00 59.41 87 ARG A N 1
ATOM 688 C CA . ARG A 1 87 ? 17.725 -2.593 2.409 1.00 59.41 87 ARG A CA 1
ATOM 689 C C . ARG A 1 87 ? 18.258 -3.533 1.329 1.00 59.41 87 ARG A C 1
ATOM 691 O O . ARG A 1 87 ? 19.385 -3.997 1.439 1.00 59.41 87 ARG A O 1
ATOM 698 N N . ALA A 1 88 ? 17.524 -3.754 0.240 1.00 58.72 88 ALA A N 1
ATOM 699 C CA . ALA A 1 88 ? 18.033 -4.520 -0.900 1.00 58.72 88 ALA A CA 1
ATOM 700 C C . ALA A 1 88 ? 19.184 -3.817 -1.659 1.00 58.72 88 ALA A C 1
ATOM 702 O O . ALA A 1 88 ? 19.868 -4.474 -2.446 1.00 58.72 88 ALA A O 1
ATOM 703 N N . ARG A 1 89 ? 19.432 -2.518 -1.410 1.00 57.97 89 ARG A N 1
ATOM 704 C CA . ARG A 1 89 ? 20.608 -1.784 -1.916 1.00 57.97 89 ARG A CA 1
ATOM 705 C C . ARG A 1 89 ? 21.872 -1.985 -1.070 1.00 57.97 89 ARG A C 1
ATOM 707 O O . ARG A 1 89 ? 22.938 -1.550 -1.493 1.00 57.97 89 ARG A O 1
ATOM 714 N N . LEU A 1 90 ? 21.773 -2.622 0.102 1.00 56.84 90 LEU A N 1
ATOM 715 C CA . LEU A 1 90 ? 22.942 -2.974 0.913 1.00 56.84 90 LEU A CA 1
ATOM 716 C C . LEU A 1 90 ? 23.771 -4.073 0.221 1.00 56.84 90 LEU A C 1
ATOM 718 O O . LEU A 1 90 ? 23.211 -4.872 -0.543 1.00 56.84 90 LEU A O 1
ATOM 722 N N . PRO A 1 91 ? 25.091 -4.145 0.493 1.00 53.88 91 PRO A N 1
ATOM 723 C CA . PRO A 1 91 ? 25.958 -5.207 -0.006 1.00 53.88 91 PRO A CA 1
ATOM 724 C C . PRO A 1 91 ? 25.340 -6.590 0.208 1.00 53.88 91 PRO A C 1
ATOM 726 O O . PRO A 1 91 ? 24.738 -6.857 1.246 1.00 53.88 91 PRO A O 1
ATOM 729 N N . ARG A 1 92 ? 25.509 -7.494 -0.763 1.00 54.97 92 ARG A N 1
ATOM 730 C CA . ARG A 1 92 ? 24.897 -8.836 -0.753 1.00 54.97 92 ARG A CA 1
ATOM 731 C C . ARG A 1 92 ? 25.232 -9.654 0.504 1.00 54.97 92 ARG A C 1
ATOM 733 O O . ARG A 1 92 ? 24.393 -10.436 0.930 1.00 54.97 92 ARG A O 1
ATOM 740 N N . ALA A 1 93 ? 26.385 -9.406 1.130 1.00 57.28 93 ALA A N 1
ATOM 741 C CA . ALA A 1 93 ? 26.796 -10.004 2.405 1.00 57.28 93 ALA A CA 1
ATOM 742 C C . ALA A 1 93 ? 25.922 -9.594 3.612 1.00 57.28 93 ALA A C 1
ATOM 744 O O . ALA A 1 93 ? 25.894 -10.296 4.614 1.00 57.28 93 ALA A O 1
ATOM 745 N N . LEU A 1 94 ? 25.192 -8.478 3.513 1.00 54.44 94 LEU A N 1
ATOM 746 C CA . LEU A 1 94 ? 24.302 -7.948 4.553 1.00 54.44 94 LEU A CA 1
ATOM 747 C C . LEU A 1 94 ? 22.815 -8.168 4.231 1.00 54.44 94 LEU A C 1
ATOM 749 O O . LEU A 1 94 ? 21.948 -7.650 4.935 1.00 54.44 94 LEU A O 1
ATOM 753 N N . ARG A 1 95 ? 22.496 -8.900 3.153 1.00 55.88 95 ARG A N 1
ATOM 754 C CA . ARG A 1 95 ? 21.117 -9.163 2.717 1.00 55.88 95 ARG A CA 1
ATOM 755 C C . ARG A 1 95 ? 20.661 -10.541 3.207 1.00 55.88 95 A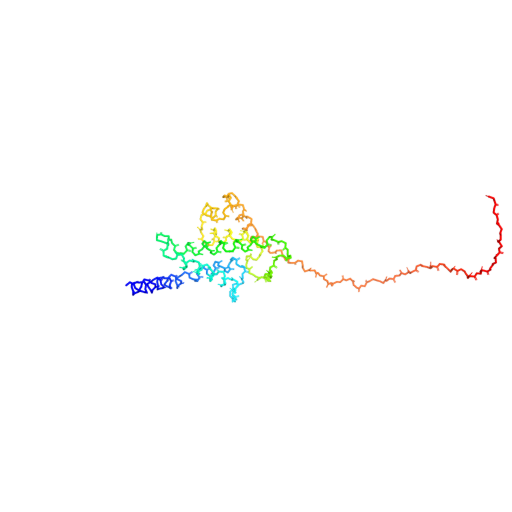RG A C 1
ATOM 757 O O . ARG A 1 95 ? 21.137 -11.542 2.675 1.00 55.88 95 ARG A O 1
ATOM 764 N N . PRO A 1 96 ? 19.690 -10.637 4.130 1.00 48.81 96 PRO A N 1
ATOM 765 C CA . PRO A 1 96 ? 18.998 -11.896 4.367 1.00 48.81 96 PRO A CA 1
ATOM 766 C C . PRO A 1 96 ? 18.181 -12.246 3.117 1.00 48.81 96 PRO A C 1
ATOM 768 O O . PRO A 1 96 ? 17.452 -11.387 2.623 1.00 48.81 96 PRO A O 1
ATOM 771 N N . GLY A 1 97 ? 18.337 -13.476 2.611 1.00 52.09 97 GLY A N 1
ATOM 772 C CA . GLY A 1 97 ? 17.466 -14.136 1.627 1.00 52.09 97 GLY A CA 1
ATOM 773 C C . GLY A 1 97 ? 16.844 -13.213 0.578 1.00 52.09 97 GLY A C 1
ATOM 774 O O . GLY A 1 97 ? 15.710 -12.769 0.739 1.00 52.09 97 GLY A O 1
ATOM 775 N N . THR A 1 98 ? 17.563 -12.936 -0.516 1.00 53.56 98 THR A N 1
ATOM 776 C CA . THR A 1 98 ? 16.920 -12.304 -1.681 1.00 53.56 98 THR A CA 1
ATOM 777 C C . THR A 1 98 ? 15.805 -13.239 -2.146 1.00 53.56 98 THR A C 1
ATOM 779 O O . THR A 1 98 ? 16.124 -14.392 -2.443 1.00 53.56 98 THR A O 1
ATOM 782 N N . PRO A 1 99 ? 14.532 -12.804 -2.163 1.00 56.38 99 PRO A N 1
ATOM 783 C CA . PRO A 1 99 ? 13.453 -13.676 -2.595 1.00 56.38 99 PRO A CA 1
ATOM 784 C C . PRO A 1 99 ? 13.730 -14.136 -4.035 1.00 56.38 99 PRO A C 1
ATOM 786 O O . PRO A 1 99 ? 14.262 -13.342 -4.824 1.00 56.38 99 PRO A O 1
ATOM 789 N N . PRO A 1 100 ? 13.454 -15.412 -4.360 1.00 56.50 100 PRO A N 1
ATOM 790 C CA . PRO A 1 100 ? 13.611 -15.915 -5.716 1.00 56.50 100 PRO A CA 1
ATOM 791 C C . PRO A 1 100 ? 12.754 -15.088 -6.685 1.00 56.50 100 PRO A C 1
ATOM 793 O O . PRO A 1 100 ? 11.794 -14.449 -6.248 1.00 56.50 100 PRO A O 1
ATOM 796 N N . PR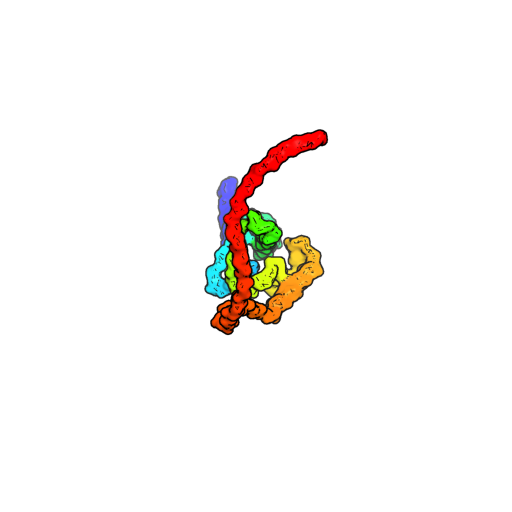O A 1 101 ? 13.104 -15.074 -7.981 1.00 59.62 101 PRO A N 1
ATOM 797 C CA . PRO A 1 101 ? 12.280 -14.434 -8.992 1.00 59.62 101 PRO A CA 1
ATOM 798 C C . PRO A 1 101 ? 10.841 -14.953 -8.908 1.00 59.62 101 PRO A C 1
ATOM 800 O O . PRO A 1 101 ? 10.599 -16.156 -9.007 1.00 59.62 101 PRO A O 1
ATOM 803 N N . SER A 1 102 ? 9.907 -14.041 -8.652 1.00 63.56 102 SER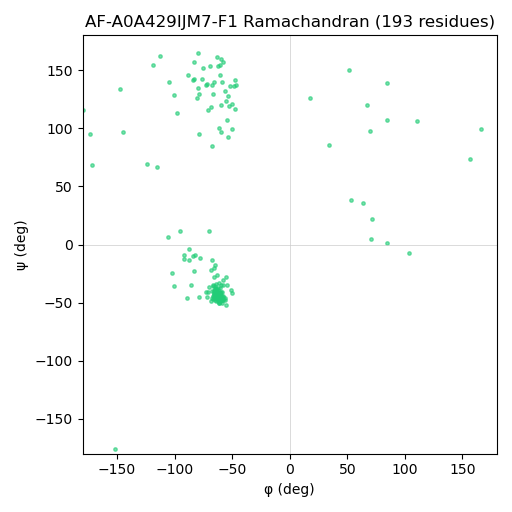 A N 1
ATOM 804 C CA . SER A 1 102 ? 8.515 -14.365 -8.340 1.00 63.56 102 SER A CA 1
ATOM 805 C C . SER A 1 102 ? 7.670 -14.585 -9.601 1.00 63.56 102 SER A C 1
ATOM 807 O O . SER A 1 102 ? 6.532 -15.025 -9.496 1.00 63.56 102 SER A O 1
ATOM 809 N N . GLY A 1 103 ? 8.179 -14.276 -10.799 1.00 70.31 103 GLY A N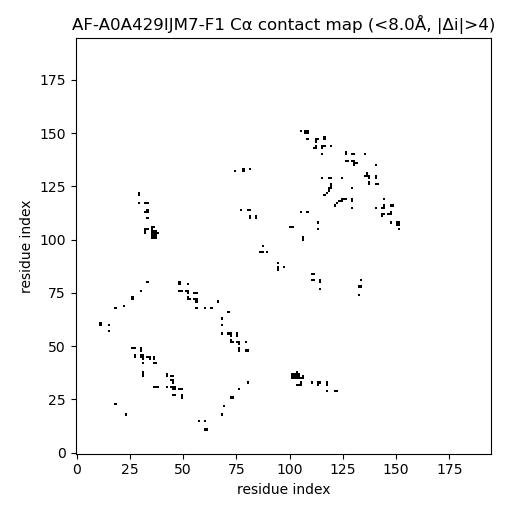 1
ATOM 810 C CA . GLY A 1 103 ? 7.474 -14.505 -12.066 1.00 70.31 103 GLY A CA 1
ATOM 811 C C . GLY A 1 103 ? 6.263 -13.596 -12.317 1.00 70.31 103 GLY A C 1
ATOM 812 O O . GLY A 1 103 ? 5.553 -13.790 -13.304 1.00 70.31 103 GLY A O 1
ATOM 813 N N . GLY A 1 104 ? 5.982 -12.621 -11.446 1.00 80.12 104 GLY A N 1
ATOM 814 C CA . GLY A 1 104 ? 4.823 -11.742 -11.583 1.00 80.12 104 GLY A CA 1
ATOM 815 C C . GLY A 1 104 ? 5.014 -10.609 -12.593 1.00 80.12 104 GLY A C 1
ATOM 816 O O . GLY A 1 104 ? 6.121 -10.243 -12.990 1.00 80.12 104 GLY A O 1
ATOM 817 N N . LEU A 1 105 ? 3.895 -9.992 -12.981 1.00 83.12 105 LEU A N 1
ATOM 818 C CA . LEU A 1 105 ? 3.814 -8.974 -14.037 1.00 83.12 105 LEU A CA 1
ATOM 819 C C . LEU A 1 105 ? 4.842 -7.833 -13.878 1.00 83.12 105 LEU A C 1
ATOM 821 O O . LEU A 1 105 ? 5.439 -7.383 -14.858 1.00 83.12 105 LEU A O 1
ATOM 825 N N . LEU A 1 106 ? 5.042 -7.367 -12.641 1.00 87.81 106 LEU A N 1
ATOM 826 C CA . LEU A 1 106 ? 5.889 -6.214 -12.317 1.00 87.81 106 LEU A CA 1
ATOM 827 C C . LEU A 1 106 ? 7.319 -6.596 -11.908 1.00 87.81 106 LEU A C 1
ATOM 829 O O . LEU A 1 106 ? 8.069 -5.751 -11.409 1.00 87.81 106 LEU A O 1
ATOM 833 N N . GLU A 1 107 ? 7.719 -7.853 -12.110 1.00 85.75 107 GLU A N 1
ATOM 834 C CA . GLU A 1 107 ? 9.042 -8.348 -11.727 1.00 85.75 107 GLU A CA 1
ATOM 835 C C . GLU A 1 107 ? 10.171 -7.595 -12.438 1.00 85.75 107 GLU A C 1
ATOM 837 O O . GLU A 1 107 ? 11.182 -7.266 -11.822 1.00 85.75 107 GLU A O 1
ATOM 842 N N . ARG A 1 108 ? 9.965 -7.244 -13.713 1.00 85.44 108 ARG A N 1
ATOM 843 C CA . ARG A 1 108 ? 10.942 -6.515 -14.539 1.00 85.44 108 ARG A CA 1
ATOM 844 C C . ARG A 1 108 ? 11.227 -5.094 -14.049 1.00 85.44 108 ARG A C 1
ATOM 846 O O . ARG A 1 108 ? 12.209 -4.493 -14.475 1.00 85.44 108 ARG A O 1
ATOM 853 N N . LEU A 1 109 ? 10.360 -4.542 -13.202 1.00 88.62 109 LEU A N 1
ATOM 854 C CA . LEU A 1 109 ? 10.525 -3.205 -12.648 1.00 88.62 109 LEU A CA 1
ATOM 855 C C . LEU A 1 109 ? 11.450 -3.241 -11.440 1.00 88.62 109 LEU A C 1
ATOM 857 O O . LEU A 1 109 ? 11.354 -4.131 -10.588 1.00 88.62 109 LEU A O 1
ATOM 861 N N . SER A 1 110 ? 12.280 -2.207 -11.308 1.00 87.81 110 SER A N 1
ATOM 862 C CA . SER A 1 110 ? 12.979 -1.982 -10.047 1.00 87.81 110 SER A CA 1
ATOM 863 C C . SER A 1 110 ? 11.965 -1.767 -8.912 1.00 87.81 110 SER A C 1
ATOM 865 O O . SER A 1 110 ? 10.856 -1.275 -9.150 1.00 87.81 110 SER A O 1
ATOM 867 N N . PRO A 1 111 ? 12.324 -2.059 -7.650 1.00 88.75 111 PRO A N 1
ATOM 868 C CA . PRO A 1 111 ? 11.405 -1.861 -6.535 1.00 88.75 111 PRO A CA 1
ATOM 869 C C . PRO A 1 111 ? 10.840 -0.434 -6.437 1.00 88.75 111 PRO A C 1
ATOM 871 O O . PRO A 1 111 ? 9.676 -0.266 -6.089 1.00 88.75 111 PRO A O 1
ATOM 874 N N . GLN A 1 112 ? 11.628 0.593 -6.782 1.00 89.94 112 GLN A N 1
ATOM 875 C CA . GLN A 1 112 ? 11.162 1.985 -6.771 1.00 89.94 112 GLN A CA 1
ATOM 876 C C . GLN A 1 112 ? 10.173 2.287 -7.900 1.00 89.94 112 GLN A C 1
ATOM 878 O O . GLN A 1 112 ? 9.148 2.912 -7.646 1.00 89.94 112 GLN A O 1
ATOM 883 N N . GLU A 1 113 ? 10.457 1.838 -9.124 1.00 92.75 113 GLU A N 1
ATOM 884 C CA . GLU A 1 113 ? 9.540 1.985 -10.266 1.00 92.75 113 GLU A CA 1
ATOM 885 C C . GLU A 1 113 ? 8.207 1.297 -9.987 1.00 92.75 113 GLU A C 1
ATOM 887 O O . GLU A 1 113 ? 7.149 1.874 -10.217 1.00 92.75 113 GLU A O 1
ATOM 892 N N . ARG A 1 114 ? 8.263 0.091 -9.420 1.00 94.31 114 ARG A N 1
ATOM 893 C CA . ARG A 1 114 ? 7.085 -0.682 -9.036 1.00 94.31 114 ARG A CA 1
ATOM 894 C C . ARG A 1 114 ? 6.248 0.029 -7.980 1.00 94.31 114 ARG A C 1
ATOM 896 O O . ARG A 1 114 ? 5.039 0.130 -8.139 1.00 94.31 114 ARG A O 1
ATOM 903 N N . LEU A 1 115 ? 6.886 0.546 -6.930 1.00 94.44 115 LEU A N 1
ATOM 904 C CA . LEU A 1 115 ? 6.198 1.293 -5.879 1.00 94.44 115 LEU A CA 1
ATOM 905 C C . LEU A 1 115 ? 5.484 2.527 -6.440 1.00 94.44 115 LEU A C 1
ATOM 907 O O . LEU A 1 115 ? 4.307 2.731 -6.160 1.00 94.44 115 LEU A O 1
ATOM 911 N N . VAL A 1 116 ? 6.181 3.320 -7.258 1.00 95.44 116 VAL A N 1
ATOM 912 C CA . VAL A 1 116 ? 5.602 4.514 -7.888 1.00 95.44 116 VAL A CA 1
ATOM 913 C C . VAL A 1 116 ? 4.453 4.140 -8.821 1.00 95.44 116 VAL A C 1
ATOM 915 O O . VAL A 1 116 ? 3.404 4.773 -8.763 1.00 95.44 116 VAL A O 1
ATOM 918 N N . LEU A 1 117 ? 4.616 3.098 -9.640 1.00 95.56 117 LEU A N 1
ATOM 919 C CA . LEU A 1 117 ? 3.579 2.649 -10.566 1.00 95.56 117 LEU A CA 1
ATOM 920 C C . LEU A 1 117 ? 2.329 2.169 -9.819 1.00 95.56 117 LEU A C 1
ATOM 922 O O . LEU A 1 117 ? 1.228 2.582 -10.168 1.00 95.56 117 LEU A O 1
ATOM 926 N N . VAL A 1 118 ? 2.477 1.358 -8.767 1.00 96.19 118 VAL A N 1
ATOM 927 C CA . VAL A 1 118 ? 1.328 0.891 -7.975 1.00 96.19 118 VAL A CA 1
ATOM 928 C C . VAL A 1 118 ? 0.617 2.063 -7.296 1.00 96.19 118 VAL A C 1
ATOM 930 O O . VAL A 1 118 ? -0.603 2.153 -7.371 1.00 96.19 118 VAL A O 1
ATOM 933 N N . LEU A 1 119 ? 1.347 3.005 -6.693 1.00 96.12 119 LEU A N 1
ATOM 934 C CA . LEU A 1 119 ? 0.718 4.157 -6.039 1.00 96.12 119 LEU A CA 1
ATOM 935 C C . LEU A 1 119 ? 0.005 5.084 -7.036 1.00 96.12 119 LEU A C 1
ATOM 937 O O . LEU A 1 119 ? -1.135 5.474 -6.800 1.00 96.12 119 LEU A O 1
ATOM 941 N N . ARG A 1 120 ? 0.648 5.422 -8.158 1.00 96.19 120 ARG A N 1
ATOM 942 C CA . ARG A 1 120 ? 0.122 6.407 -9.117 1.00 96.19 120 ARG A CA 1
ATOM 943 C C . ARG A 1 120 ? -0.965 5.834 -10.023 1.00 96.19 120 ARG A C 1
ATOM 945 O O . ARG A 1 120 ? -1.970 6.498 -10.244 1.00 96.19 120 ARG A O 1
ATOM 952 N N . LEU A 1 121 ? -0.756 4.636 -10.572 1.00 94.88 121 LEU A N 1
ATOM 953 C CA . LEU A 1 121 ? -1.604 4.081 -11.637 1.00 94.88 121 LEU A CA 1
ATOM 954 C C . LEU A 1 121 ? -2.625 3.071 -11.115 1.00 94.88 121 LEU A C 1
ATOM 956 O O . LEU A 1 121 ? -3.728 3.021 -11.646 1.00 94.88 121 LEU A O 1
ATOM 960 N N . TYR A 1 122 ? -2.276 2.272 -10.103 1.00 95.12 122 TYR A N 1
ATOM 961 C CA . TYR A 1 122 ? -3.207 1.286 -9.548 1.00 95.12 122 TYR A CA 1
ATOM 962 C C . TYR A 1 122 ? -4.055 1.870 -8.407 1.00 95.12 122 TYR A C 1
ATOM 964 O O . TYR A 1 122 ? -5.270 1.708 -8.403 1.00 95.12 122 TYR A O 1
ATOM 972 N N . GLU A 1 123 ? -3.439 2.590 -7.466 1.00 95.25 123 GLU A N 1
ATOM 973 C CA . GLU A 1 123 ? -4.152 3.211 -6.338 1.00 95.25 123 GLU A CA 1
ATOM 974 C C . GLU A 1 123 ? -4.701 4.613 -6.642 1.00 95.25 123 GLU A C 1
ATOM 976 O O . GLU A 1 123 ? -5.524 5.114 -5.879 1.00 95.25 123 GLU A O 1
ATOM 981 N N . GLY A 1 124 ? -4.272 5.247 -7.739 1.00 95.00 124 GLY A N 1
ATOM 982 C CA . GLY A 1 124 ? -4.764 6.565 -8.161 1.00 95.00 124 GLY A CA 1
ATOM 983 C C . GLY A 1 124 ? -4.289 7.733 -7.291 1.00 95.00 124 GLY A C 1
ATOM 984 O O . GLY A 1 124 ? -4.919 8.787 -7.265 1.00 95.00 124 GLY A O 1
ATOM 985 N N . VAL A 1 125 ? -3.188 7.567 -6.558 1.00 95.75 125 VAL A N 1
ATOM 986 C CA . VAL A 1 125 ? -2.643 8.593 -5.659 1.00 95.75 125 VAL A CA 1
ATOM 987 C C . VAL A 1 125 ? -2.026 9.723 -6.482 1.00 95.75 125 VAL A C 1
ATOM 989 O O . VAL A 1 125 ? -1.324 9.463 -7.460 1.00 95.75 125 VAL A O 1
ATOM 992 N N . ALA A 1 126 ? -2.242 10.980 -6.084 1.00 95.81 126 ALA A N 1
ATOM 993 C CA . ALA A 1 126 ? -1.642 12.151 -6.732 1.00 95.81 126 ALA A CA 1
ATOM 994 C C . ALA A 1 126 ? -0.097 12.123 -6.702 1.00 95.81 126 ALA A C 1
ATOM 996 O O . ALA A 1 126 ? 0.521 11.412 -5.899 1.00 95.81 126 ALA A O 1
ATOM 997 N N . GLU A 1 127 ? 0.544 12.876 -7.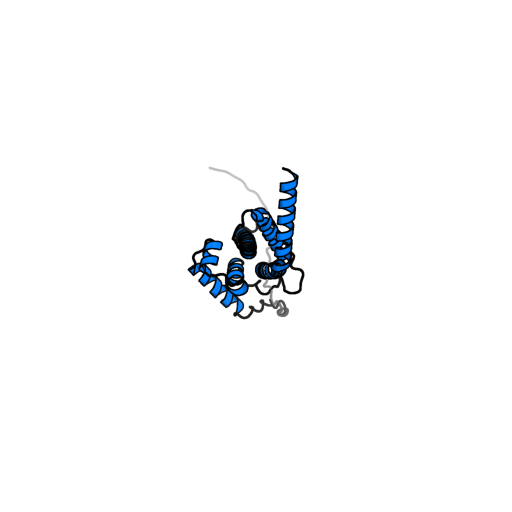599 1.00 95.69 127 GLU A N 1
ATOM 998 C CA . GLU A 1 127 ? 2.003 12.845 -7.759 1.00 95.69 127 GLU A CA 1
ATOM 999 C C . GLU A 1 127 ? 2.700 13.424 -6.543 1.00 95.69 127 GLU A C 1
ATOM 1001 O O . GLU A 1 127 ? 3.605 12.814 -5.984 1.00 95.69 127 GLU A O 1
ATOM 1006 N N . GLU A 1 128 ? 2.193 14.564 -6.106 1.00 96.06 128 GLU A N 1
ATOM 1007 C CA . GLU A 1 128 ? 2.643 15.364 -4.984 1.00 96.06 128 GLU A CA 1
ATOM 1008 C C . GLU A 1 128 ? 2.475 14.578 -3.685 1.00 96.06 128 GLU A C 1
ATOM 1010 O O . GLU A 1 128 ? 3.383 14.519 -2.859 1.00 96.06 128 GLU A O 1
ATOM 1015 N N . GLN A 1 129 ? 1.347 13.877 -3.543 1.00 94.50 129 GLN A N 1
ATOM 1016 C CA . GLN A 1 129 ? 1.097 13.020 -2.388 1.00 94.50 129 GLN A CA 1
ATOM 1017 C C . GLN A 1 129 ? 2.045 11.814 -2.367 1.00 94.50 129 GLN A C 1
ATOM 1019 O O . GLN A 1 129 ? 2.562 11.445 -1.313 1.00 94.50 129 GLN A O 1
ATOM 1024 N N . THR A 1 130 ? 2.317 11.218 -3.531 1.00 95.19 130 THR A N 1
ATOM 1025 C CA . THR A 1 130 ? 3.298 10.131 -3.660 1.00 95.19 130 THR A CA 1
ATOM 1026 C C . THR A 1 130 ? 4.710 10.631 -3.342 1.00 95.19 130 THR A C 1
ATOM 1028 O O . THR A 1 130 ? 5.456 9.965 -2.628 1.00 95.19 130 THR A O 1
ATOM 1031 N N . ALA A 1 131 ? 5.075 11.815 -3.829 1.00 94.19 131 ALA A N 1
ATOM 1032 C CA . ALA A 1 131 ? 6.355 12.469 -3.582 1.00 94.19 131 ALA A CA 1
ATOM 1033 C C . ALA A 1 131 ? 6.573 12.733 -2.087 1.00 94.19 131 ALA A C 1
ATOM 1035 O O . ALA A 1 131 ? 7.584 12.299 -1.528 1.00 94.19 131 ALA A O 1
ATOM 1036 N N . ALA A 1 132 ? 5.578 13.329 -1.424 1.00 94.00 132 ALA A N 1
ATOM 1037 C CA . ALA A 1 132 ? 5.583 13.564 0.016 1.00 94.00 132 ALA A CA 1
ATOM 1038 C C . ALA A 1 132 ? 5.705 12.254 0.810 1.00 94.00 132 ALA A C 1
ATOM 1040 O O . ALA A 1 132 ? 6.524 12.154 1.720 1.00 94.00 132 ALA A O 1
ATOM 1041 N N . GLN A 1 133 ? 4.948 11.221 0.426 1.00 91.81 133 GLN A N 1
ATOM 1042 C CA . GLN A 1 133 ? 4.972 9.918 1.092 1.00 91.81 133 GLN A CA 1
ATOM 1043 C C . GLN A 1 133 ? 6.328 9.204 0.957 1.00 91.81 133 GLN A C 1
ATOM 1045 O O . GLN A 1 133 ? 6.753 8.503 1.875 1.00 91.81 133 GLN A O 1
ATOM 1050 N N . LEU A 1 134 ? 7.006 9.351 -0.184 1.00 89.94 134 LEU A N 1
ATOM 1051 C CA . LEU A 1 134 ? 8.291 8.699 -0.453 1.00 89.94 134 LEU A CA 1
ATOM 1052 C C . LEU A 1 134 ? 9.508 9.547 -0.055 1.00 89.94 134 LEU A C 1
ATOM 1054 O O . LEU A 1 134 ? 10.626 9.030 -0.096 1.00 89.94 134 LEU A O 1
ATOM 1058 N N . GLY A 1 135 ? 9.314 10.821 0.303 1.00 91.12 135 GLY A N 1
ATOM 1059 C CA . GLY A 1 135 ? 10.400 11.771 0.559 1.00 91.12 135 GLY A CA 1
ATOM 1060 C C . GLY A 1 135 ? 11.245 12.057 -0.687 1.00 91.12 135 GLY A C 1
ATOM 1061 O O . GLY A 1 135 ? 12.464 12.182 -0.593 1.00 91.12 135 GLY A O 1
ATOM 1062 N N . LEU A 1 136 ? 10.617 12.089 -1.867 1.00 91.25 136 LEU A N 1
ATOM 1063 C CA . LEU A 1 136 ? 11.270 12.325 -3.159 1.00 91.25 136 LEU A CA 1
ATOM 1064 C C . LEU A 1 136 ? 10.713 13.594 -3.822 1.00 91.25 136 LEU A C 1
ATOM 1066 O O . LEU A 1 136 ? 9.556 13.922 -3.583 1.00 91.25 136 LEU A O 1
ATOM 1070 N N . PRO A 1 137 ? 11.473 14.268 -4.706 1.00 95.38 137 PRO A N 1
ATOM 1071 C CA . PRO A 1 137 ? 10.927 15.328 -5.557 1.00 95.38 137 PRO A CA 1
ATOM 1072 C C . PRO A 1 137 ? 9.807 14.813 -6.475 1.00 95.38 137 PRO A C 1
ATOM 1074 O O . PRO A 1 137 ? 9.886 13.676 -6.960 1.00 95.38 137 PRO A O 1
ATOM 1077 N N . ALA A 1 138 ? 8.800 15.643 -6.762 1.00 95.81 138 ALA A N 1
ATOM 1078 C CA . ALA A 1 138 ? 7.678 15.279 -7.634 1.00 95.81 138 ALA A CA 1
ATOM 1079 C C . ALA A 1 138 ? 8.157 14.894 -9.043 1.00 95.81 138 ALA A C 1
ATOM 1081 O O . ALA A 1 138 ? 7.786 13.849 -9.573 1.00 95.81 138 ALA A O 1
ATOM 1082 N N . GLU A 1 139 ? 9.129 15.625 -9.583 1.00 95.94 139 GLU A N 1
ATOM 1083 C CA . GLU A 1 139 ? 9.758 15.364 -10.880 1.00 95.94 139 GLU A CA 1
ATOM 1084 C C . GLU A 1 139 ? 10.452 13.995 -10.909 1.00 95.94 139 GLU A C 1
ATOM 1086 O O . GLU A 1 139 ? 10.487 13.299 -11.933 1.00 95.94 139 GLU A O 1
ATOM 1091 N N . ARG A 1 140 ? 11.001 13.565 -9.763 1.00 94.31 140 ARG A N 1
ATOM 1092 C CA . ARG A 1 140 ? 11.604 12.237 -9.632 1.00 94.31 140 ARG A CA 1
ATOM 1093 C C . ARG A 1 140 ? 10.537 11.150 -9.650 1.00 94.31 140 ARG A C 1
ATOM 1095 O O . ARG A 1 140 ? 10.764 10.120 -10.288 1.00 94.31 140 ARG A O 1
ATOM 1102 N N . VAL A 1 141 ? 9.402 11.366 -8.985 1.00 95.75 141 VAL A N 1
ATOM 1103 C CA . VAL A 1 141 ? 8.241 10.463 -9.045 1.00 95.75 141 VAL A CA 1
ATOM 1104 C C . VAL A 1 141 ? 7.722 10.371 -10.479 1.00 95.75 141 VAL A C 1
ATOM 1106 O O . VAL A 1 141 ? 7.571 9.262 -10.991 1.00 95.75 141 VAL A O 1
ATOM 1109 N N . HIS A 1 142 ? 7.562 11.504 -11.163 1.00 95.38 142 HIS A N 1
ATOM 1110 C CA . HIS A 1 142 ? 7.159 11.563 -12.565 1.00 95.38 142 HIS A CA 1
ATOM 1111 C C . HIS A 1 142 ? 8.083 10.736 -13.467 1.00 95.38 142 HIS A C 1
ATOM 1113 O O . HIS A 1 142 ? 7.648 9.840 -14.191 1.00 95.38 142 HIS A O 1
ATOM 1119 N N . THR A 1 143 ? 9.394 10.975 -13.361 1.00 96.69 143 THR A N 1
ATOM 1120 C CA . THR A 1 143 ? 10.410 10.275 -14.158 1.00 96.69 143 THR A CA 1
ATOM 1121 C C . THR A 1 143 ? 10.395 8.767 -13.901 1.00 96.69 143 THR A C 1
ATOM 1123 O O . THR A 1 143 ? 10.519 7.978 -14.839 1.00 96.69 143 THR A O 1
ATOM 1126 N N . LEU A 1 144 ? 10.248 8.342 -12.641 1.00 94.50 144 LEU A N 1
ATOM 1127 C CA . LEU A 1 144 ? 10.135 6.924 -12.287 1.00 94.50 144 LEU A CA 1
ATOM 1128 C C . LEU A 1 144 ? 8.861 6.298 -12.860 1.00 94.50 144 LEU A C 1
ATOM 1130 O O . LEU A 1 144 ? 8.921 5.177 -13.356 1.00 94.50 144 LEU A O 1
ATOM 1134 N N . CYS A 1 145 ? 7.740 7.022 -12.839 1.00 95.44 145 CYS A N 1
ATOM 1135 C CA . CYS A 1 145 ? 6.484 6.574 -13.429 1.00 95.44 145 CYS A CA 1
ATOM 1136 C C . CYS A 1 145 ? 6.627 6.355 -14.944 1.00 95.44 145 CYS A C 1
ATOM 1138 O O . CYS A 1 145 ? 6.335 5.268 -15.441 1.00 95.44 145 CYS A O 1
ATOM 1140 N N . LEU A 1 146 ? 7.174 7.337 -15.672 1.00 95.94 146 LEU A N 1
ATOM 1141 C CA . LEU A 1 146 ? 7.410 7.224 -17.115 1.00 95.94 146 LEU A CA 1
ATOM 1142 C C . LEU A 1 146 ? 8.354 6.067 -17.464 1.00 95.94 146 LEU A C 1
ATOM 1144 O O . LEU A 1 146 ? 8.081 5.314 -18.399 1.00 95.94 146 LEU A O 1
ATOM 1148 N N . ARG A 1 147 ? 9.440 5.881 -16.700 1.00 94.19 147 ARG A N 1
ATOM 1149 C CA . ARG A 1 147 ? 10.360 4.743 -16.882 1.00 94.19 147 ARG A CA 1
ATOM 1150 C C . ARG A 1 147 ? 9.668 3.409 -16.638 1.00 94.19 147 ARG A C 1
ATOM 1152 O O . ARG A 1 147 ? 9.801 2.507 -17.460 1.00 94.19 147 ARG A O 1
ATOM 1159 N N . ALA A 1 148 ? 8.893 3.304 -15.559 1.00 93.62 148 ALA A N 1
ATOM 1160 C CA . ALA A 1 148 ? 8.134 2.104 -15.239 1.00 93.62 148 ALA A CA 1
ATOM 1161 C C . ALA A 1 148 ? 7.161 1.744 -16.371 1.00 93.62 148 ALA A C 1
ATOM 1163 O O . ALA A 1 148 ? 7.159 0.613 -16.851 1.00 93.62 148 ALA A O 1
ATOM 1164 N N . VAL A 1 149 ? 6.396 2.720 -16.867 1.00 94.56 149 VAL A N 1
ATOM 1165 C CA . VAL A 1 149 ? 5.495 2.539 -18.015 1.00 94.56 149 VAL A CA 1
ATOM 1166 C C . VAL A 1 149 ? 6.273 2.151 -19.276 1.00 94.56 149 VAL A C 1
ATOM 1168 O O . VAL A 1 149 ? 5.853 1.250 -20.000 1.00 94.56 149 VAL A O 1
ATOM 1171 N N . GLY A 1 150 ? 7.430 2.768 -19.528 1.00 94.06 150 GLY A N 1
ATOM 1172 C CA . GLY A 1 150 ? 8.320 2.403 -20.632 1.00 94.06 150 GLY A CA 1
ATOM 1173 C C . GLY A 1 150 ? 8.775 0.942 -20.566 1.00 94.06 150 GLY A C 1
ATOM 1174 O O . GLY A 1 150 ? 8.644 0.212 -21.548 1.00 94.06 150 GLY A O 1
ATOM 1175 N N . HIS A 1 151 ? 9.221 0.477 -19.396 1.00 90.50 151 HIS A N 1
ATOM 1176 C CA . HIS A 1 151 ? 9.582 -0.925 -19.165 1.00 90.50 151 HIS A CA 1
ATOM 1177 C C . HIS A 1 151 ? 8.386 -1.871 -19.345 1.00 90.50 151 HIS A C 1
ATOM 1179 O O . HIS A 1 151 ? 8.535 -2.945 -19.929 1.00 90.50 151 HIS A O 1
ATOM 1185 N N . MET A 1 152 ? 7.191 -1.473 -18.901 1.00 90.50 152 MET A N 1
ATOM 1186 C CA . MET A 1 152 ? 5.967 -2.263 -19.069 1.00 90.50 152 MET A CA 1
ATOM 1187 C C . MET A 1 152 ? 5.540 -2.400 -20.533 1.00 90.50 152 MET A C 1
ATOM 1189 O O . MET A 1 152 ? 5.049 -3.456 -20.925 1.00 90.50 152 MET A O 1
ATOM 1193 N N . ARG A 1 153 ? 5.742 -1.352 -21.338 1.00 89.62 153 ARG A N 1
ATOM 1194 C CA . ARG A 1 153 ? 5.404 -1.329 -22.770 1.00 89.62 153 ARG A CA 1
ATOM 1195 C C . ARG A 1 153 ? 6.474 -1.964 -23.654 1.00 89.62 153 ARG A C 1
ATOM 1197 O O . ARG A 1 153 ? 6.174 -2.371 -24.773 1.00 89.62 153 ARG A O 1
ATOM 1204 N N . SER A 1 154 ? 7.718 -2.030 -23.185 1.00 85.56 154 SER A N 1
ATOM 1205 C CA . SER A 1 154 ? 8.786 -2.711 -23.910 1.00 85.56 154 SER A CA 1
ATOM 1206 C C . SER A 1 154 ? 8.505 -4.213 -23.984 1.00 85.56 154 SER A C 1
ATOM 1208 O O . SER A 1 154 ? 8.044 -4.810 -23.007 1.00 85.56 154 SER A O 1
ATOM 1210 N N . LYS A 1 155 ? 8.777 -4.841 -25.141 1.00 70.19 155 LYS A N 1
ATOM 1211 C CA . LYS A 1 155 ? 8.715 -6.306 -25.245 1.00 70.19 155 LYS A CA 1
ATOM 1212 C C . LYS A 1 155 ? 9.564 -6.893 -24.115 1.00 70.19 155 LYS A C 1
ATOM 1214 O O . LYS A 1 155 ? 10.680 -6.401 -23.912 1.00 70.19 155 LYS A O 1
ATOM 1219 N N . PRO A 1 156 ? 9.087 -7.937 -23.408 1.00 62.34 156 PRO A N 1
ATOM 1220 C CA . PRO A 1 156 ? 9.957 -8.691 -22.524 1.00 62.34 156 PRO A CA 1
ATOM 1221 C C . PRO A 1 156 ? 11.178 -9.043 -23.359 1.00 62.34 156 PRO A C 1
ATOM 1223 O O . PRO A 1 156 ? 11.023 -9.615 -24.441 1.00 62.34 156 PRO A O 1
ATOM 1226 N N . ARG A 1 157 ? 12.373 -8.623 -22.931 1.00 52.56 157 ARG A N 1
ATOM 1227 C CA . ARG A 1 157 ? 13.596 -9.137 -23.539 1.00 52.56 157 ARG A CA 1
ATOM 1228 C C . ARG A 1 157 ? 13.451 -10.644 -23.411 1.00 52.56 157 ARG A C 1
ATOM 1230 O O . ARG A 1 157 ? 13.498 -11.144 -22.289 1.00 52.56 157 ARG A O 1
ATOM 1237 N N . ALA A 1 158 ? 13.181 -11.327 -24.528 1.00 47.78 158 ALA A N 1
ATOM 1238 C CA . ALA A 1 158 ? 13.303 -12.767 -24.590 1.00 47.78 158 ALA A CA 1
ATOM 1239 C C . ALA A 1 158 ? 14.666 -13.031 -23.967 1.00 47.78 158 ALA A C 1
ATOM 1241 O O . ALA A 1 158 ? 15.667 -12.439 -24.399 1.00 47.78 158 ALA A O 1
ATOM 1242 N N . GLY A 1 159 ? 14.663 -13.742 -22.836 1.00 42.28 159 GLY A N 1
ATOM 1243 C CA . GLY A 1 159 ? 15.895 -14.091 -22.161 1.00 42.28 159 GLY A CA 1
ATOM 1244 C C . GLY A 1 159 ? 16.833 -14.614 -23.233 1.00 42.28 159 GLY A C 1
ATOM 1245 O O . GLY A 1 159 ? 16.387 -15.309 -24.145 1.00 42.28 159 GLY A O 1
ATOM 1246 N N . ARG A 1 160 ? 18.105 -14.216 -23.178 1.00 40.16 160 ARG A N 1
ATOM 1247 C CA . ARG A 1 160 ? 19.135 -14.932 -23.921 1.00 40.16 160 ARG A CA 1
ATOM 1248 C C . ARG A 1 160 ? 18.953 -16.403 -23.559 1.00 40.16 160 ARG A C 1
ATOM 1250 O O . ARG A 1 160 ? 19.374 -16.813 -22.482 1.00 40.16 160 ARG A O 1
ATOM 1257 N N . SER A 1 161 ? 18.294 -17.162 -24.427 1.00 40.16 161 SER A N 1
ATOM 1258 C CA . SER A 1 161 ? 18.527 -18.581 -24.552 1.00 40.16 161 SER A CA 1
ATOM 1259 C C . SER A 1 161 ? 19.991 -18.634 -24.929 1.00 40.16 161 SER A C 1
ATOM 1261 O O . SER A 1 161 ? 20.373 -18.338 -26.062 1.00 40.16 161 SER A O 1
ATOM 1263 N N . VAL A 1 162 ? 20.837 -18.847 -23.929 1.00 47.53 162 VAL A N 1
ATOM 1264 C CA . VAL A 1 162 ? 22.189 -19.289 -24.196 1.00 47.53 162 VAL A CA 1
ATOM 1265 C C . VAL A 1 162 ? 21.983 -20.625 -24.895 1.00 47.53 162 VAL A C 1
ATOM 1267 O O . VAL A 1 162 ? 21.616 -21.606 -24.255 1.00 47.53 162 VAL A O 1
ATOM 1270 N N . SER A 1 163 ? 22.090 -20.620 -26.223 1.00 40.59 163 SER A N 1
ATOM 1271 C CA . SER A 1 163 ? 22.196 -21.837 -27.011 1.00 40.59 163 SER A CA 1
ATOM 1272 C C . SER A 1 163 ? 23.549 -22.441 -26.653 1.00 40.59 163 SER A C 1
ATOM 1274 O O . SER A 1 163 ? 24.559 -22.132 -27.274 1.00 40.59 163 SER A O 1
ATOM 1276 N N . LEU A 1 164 ? 23.596 -23.206 -25.562 1.00 50.34 164 LEU A N 1
ATOM 1277 C CA . LEU A 1 164 ? 24.639 -24.201 -25.364 1.00 50.34 164 LEU A CA 1
ATOM 1278 C C . LEU A 1 164 ? 24.212 -25.395 -26.217 1.00 50.34 164 LEU A C 1
ATOM 1280 O O . LEU A 1 164 ? 23.372 -26.186 -25.799 1.00 50.34 164 LEU A O 1
ATOM 1284 N N . GLY A 1 165 ? 24.726 -25.469 -27.438 1.00 47.66 165 GLY A N 1
ATOM 1285 C CA . GLY A 1 165 ? 24.421 -26.572 -28.341 1.00 47.66 165 GLY A CA 1
ATOM 1286 C C . GLY A 1 165 ? 24.631 -26.185 -29.790 1.00 47.66 165 GLY A C 1
ATOM 1287 O O . GLY A 1 165 ? 23.665 -25.880 -30.471 1.00 47.66 165 GLY A O 1
ATOM 1288 N N . ASP A 1 166 ? 25.895 -26.075 -30.185 1.00 48.03 166 ASP A N 1
ATOM 1289 C CA . ASP A 1 166 ? 26.458 -26.679 -31.402 1.00 48.03 166 ASP A CA 1
ATOM 1290 C C . ASP A 1 166 ? 27.813 -26.029 -31.663 1.00 48.03 166 ASP A C 1
ATOM 1292 O O . ASP A 1 166 ? 27.877 -24.902 -32.124 1.00 48.03 166 ASP A O 1
ATOM 1296 N N . GLU A 1 167 ? 28.882 -26.721 -31.275 1.00 39.69 167 GLU A N 1
ATOM 1297 C CA . GLU A 1 167 ? 30.222 -26.658 -31.879 1.00 39.69 167 GLU A CA 1
ATOM 1298 C C . GLU A 1 167 ? 31.031 -27.792 -31.220 1.00 39.69 167 GLU A C 1
ATOM 1300 O O . GLU A 1 167 ? 31.903 -27.597 -30.375 1.00 39.69 167 GLU A O 1
ATOM 1305 N N . ALA A 1 168 ? 30.653 -29.030 -31.541 1.00 46.44 168 ALA A N 1
ATOM 1306 C CA . ALA A 1 168 ? 31.468 -30.212 -31.297 1.00 46.44 168 ALA A CA 1
ATOM 1307 C C . ALA A 1 168 ? 31.658 -30.938 -32.625 1.00 46.44 168 ALA A C 1
ATOM 1309 O O . ALA A 1 168 ? 31.091 -32.002 -32.852 1.00 46.44 168 ALA A O 1
ATOM 1310 N N . SER A 1 169 ? 32.427 -30.332 -33.525 1.00 45.16 169 SER A N 1
ATOM 1311 C CA . SER A 1 169 ? 33.186 -31.043 -34.556 1.00 45.16 169 SER A CA 1
ATOM 1312 C C . SER A 1 169 ? 34.067 -30.052 -35.293 1.00 45.16 169 SER A C 1
ATOM 1314 O O . SER A 1 169 ? 33.608 -29.450 -36.250 1.00 45.16 169 SER A O 1
ATOM 1316 N N . HIS A 1 170 ? 35.330 -29.929 -34.885 1.00 40.59 170 HIS A N 1
ATOM 1317 C CA . HIS A 1 170 ? 36.451 -29.748 -35.810 1.00 40.59 170 HIS A CA 1
ATOM 1318 C C . HIS A 1 170 ? 37.700 -30.429 -35.213 1.00 40.59 170 HIS A C 1
ATOM 1320 O O . HIS A 1 170 ? 37.944 -30.305 -34.010 1.00 40.59 170 HIS A O 1
ATOM 1326 N N . PRO A 1 171 ? 38.454 -31.208 -36.012 1.00 44.47 171 PRO A N 1
ATOM 1327 C CA . PRO A 1 171 ? 39.518 -32.076 -35.525 1.00 44.47 171 PRO A CA 1
ATOM 1328 C C . PRO A 1 171 ? 40.795 -31.275 -35.255 1.00 44.47 171 PRO A C 1
ATOM 1330 O O . PRO A 1 171 ? 41.227 -30.474 -36.082 1.00 44.47 171 PRO A O 1
ATOM 1333 N N . VAL A 1 172 ? 41.427 -31.522 -34.107 1.00 43.09 172 VAL A N 1
ATOM 1334 C CA . VAL A 1 172 ? 42.764 -30.998 -33.804 1.00 43.09 172 VAL A CA 1
ATOM 1335 C C . VAL A 1 172 ? 43.777 -31.732 -34.680 1.00 43.09 172 VAL A C 1
ATOM 1337 O O . VAL A 1 172 ? 43.956 -32.943 -34.554 1.00 43.09 172 VAL A O 1
ATOM 1340 N N . ARG A 1 173 ? 44.428 -30.983 -35.573 1.00 42.94 173 ARG A N 1
ATOM 1341 C CA . ARG A 1 173 ? 45.610 -31.403 -36.325 1.00 42.94 173 ARG A CA 1
ATOM 1342 C C . ARG A 1 173 ? 46.848 -30.727 -35.731 1.00 42.94 173 ARG A C 1
ATOM 1344 O O . ARG A 1 173 ? 46.803 -29.544 -35.408 1.00 42.94 173 ARG A O 1
ATOM 1351 N N . ASP A 1 174 ? 47.908 -31.524 -35.667 1.00 40.50 174 ASP A N 1
ATOM 1352 C CA . ASP A 1 174 ? 49.331 -31.178 -35.621 1.00 40.50 174 ASP A CA 1
ATOM 1353 C C . ASP A 1 174 ? 49.890 -30.520 -34.343 1.00 40.50 174 ASP A C 1
ATOM 1355 O O . ASP A 1 174 ? 49.873 -29.308 -34.137 1.00 40.50 174 ASP A O 1
ATOM 1359 N N . VAL A 1 175 ? 50.484 -31.380 -33.507 1.00 52.09 175 VAL A N 1
ATOM 1360 C CA . VAL A 1 175 ? 51.481 -31.038 -32.481 1.00 52.09 175 VAL A CA 1
ATOM 1361 C C . VAL A 1 175 ? 52.843 -30.908 -33.178 1.00 52.09 175 VAL A C 1
ATOM 1363 O O . VAL A 1 175 ? 53.239 -31.864 -33.845 1.00 52.09 175 VAL A O 1
ATOM 1366 N N . PRO A 1 176 ? 53.587 -29.795 -33.046 1.00 47.06 176 PRO A N 1
ATOM 1367 C CA . PRO A 1 176 ? 54.957 -29.744 -33.533 1.00 47.06 176 PRO A CA 1
ATOM 1368 C C . PRO A 1 176 ? 55.937 -30.333 -32.507 1.00 47.06 176 PRO A C 1
ATOM 1370 O O . PRO A 1 176 ? 55.796 -30.142 -31.297 1.00 47.06 176 PRO A O 1
ATOM 1373 N N . ASP A 1 177 ? 56.926 -31.045 -33.048 1.00 50.84 177 ASP A N 1
ATOM 1374 C CA . ASP A 1 177 ? 58.057 -31.700 -32.386 1.00 50.84 177 ASP A CA 1
ATOM 1375 C C . ASP A 1 177 ? 58.806 -30.802 -31.387 1.00 50.84 177 ASP A C 1
ATOM 1377 O O . ASP A 1 177 ? 59.170 -29.662 -31.687 1.00 50.84 177 ASP A O 1
ATOM 1381 N N . LEU A 1 178 ? 59.126 -31.372 -30.223 1.00 52.72 178 LEU A N 1
ATOM 1382 C CA . LEU A 1 178 ? 60.087 -30.833 -29.257 1.00 52.72 178 LEU A CA 1
ATOM 1383 C C . LEU A 1 178 ? 61.417 -31.590 -29.416 1.00 52.72 178 LEU A C 1
ATOM 1385 O O . LEU A 1 178 ? 61.410 -32.822 -29.387 1.00 52.72 178 LEU A O 1
ATOM 1389 N N . PRO A 1 179 ? 62.566 -30.905 -29.561 1.00 50.06 179 PRO A N 1
ATOM 1390 C CA . PRO A 1 179 ? 63.837 -31.582 -29.768 1.00 50.06 179 PRO A CA 1
ATOM 1391 C C . PRO A 1 179 ? 64.387 -32.203 -28.474 1.00 50.06 179 PRO A C 1
ATOM 1393 O O . PRO A 1 179 ? 64.301 -31.643 -27.381 1.00 50.06 179 PRO A O 1
ATOM 1396 N N . HIS A 1 180 ? 64.990 -33.374 -28.661 1.00 55.03 180 HIS A N 1
ATOM 1397 C CA . HIS A 1 180 ? 65.702 -34.216 -27.703 1.00 55.03 180 HIS A CA 1
ATOM 1398 C C . HIS A 1 180 ? 66.837 -33.458 -26.980 1.00 55.03 180 HIS A C 1
ATOM 1400 O O . HIS A 1 180 ? 67.767 -32.959 -27.612 1.00 55.03 180 HIS A O 1
ATOM 1406 N N . LEU A 1 181 ? 66.796 -33.423 -25.644 1.00 52.72 181 LEU A N 1
ATOM 1407 C CA . LEU A 1 181 ? 67.921 -33.034 -24.778 1.00 52.72 181 LEU A CA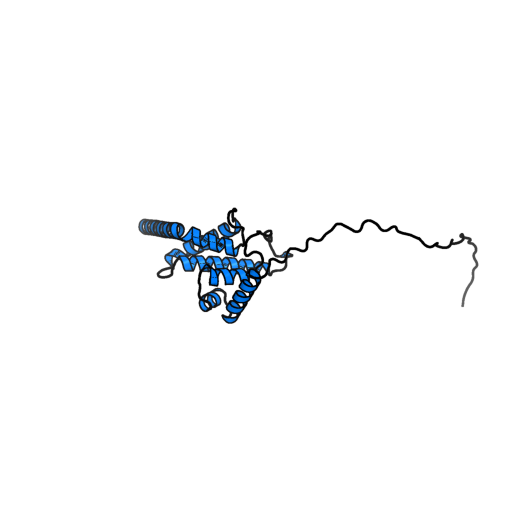 1
ATOM 1408 C C . LEU A 1 181 ? 68.898 -34.216 -24.660 1.00 52.72 181 LEU A C 1
ATOM 1410 O O . LEU A 1 181 ? 68.431 -35.320 -24.384 1.00 52.72 181 LEU A O 1
ATOM 1414 N N . PRO A 1 182 ? 70.215 -34.051 -24.874 1.00 55.09 182 PRO A N 1
ATOM 1415 C CA . PRO A 1 182 ? 71.167 -35.128 -24.645 1.00 55.09 182 PRO A CA 1
ATOM 1416 C C . PRO A 1 182 ? 71.578 -35.236 -23.171 1.00 55.09 182 PRO A C 1
ATOM 1418 O O . PRO A 1 182 ? 71.482 -34.288 -22.388 1.00 55.09 182 PRO A O 1
ATOM 1421 N N . ASP A 1 183 ? 72.028 -36.443 -22.845 1.00 41.94 183 ASP A N 1
ATOM 1422 C CA . ASP A 1 183 ? 72.297 -36.978 -21.520 1.00 41.94 183 ASP A CA 1
ATOM 1423 C C . ASP A 1 183 ? 73.378 -36.266 -20.702 1.00 41.94 183 ASP A C 1
ATOM 1425 O O . ASP A 1 183 ? 74.351 -35.691 -21.192 1.00 41.94 183 ASP A O 1
ATOM 1429 N N . SER A 1 184 ? 73.191 -36.417 -19.394 1.00 48.19 184 SER A N 1
ATOM 1430 C CA . SER A 1 184 ? 74.109 -36.082 -18.318 1.00 48.19 184 SER A CA 1
ATOM 1431 C C . SER A 1 184 ? 75.488 -36.729 -18.504 1.00 48.19 184 SER A C 1
ATOM 1433 O O . SER A 1 184 ? 75.620 -37.946 -18.626 1.00 48.19 184 SER A O 1
ATOM 1435 N N . SER A 1 185 ? 76.540 -35.917 -18.432 1.00 42.69 185 SER A N 1
ATOM 1436 C CA . SER A 1 185 ? 77.888 -36.366 -18.076 1.00 42.69 185 SER A CA 1
ATOM 1437 C C . SER A 1 185 ? 78.590 -35.272 -17.272 1.00 42.69 185 SER A C 1
ATOM 1439 O O . SER A 1 185 ? 79.155 -34.326 -17.810 1.00 42.69 185 SER A O 1
ATOM 1441 N N . ALA A 1 186 ? 78.537 -35.414 -15.947 1.00 49.25 186 ALA A N 1
ATOM 1442 C CA . ALA A 1 186 ? 79.637 -35.032 -15.056 1.00 49.25 186 ALA A CA 1
ATOM 1443 C C . ALA A 1 186 ? 80.871 -35.914 -15.405 1.00 49.25 186 ALA A C 1
ATOM 1445 O O . ALA A 1 186 ? 80.639 -36.989 -15.967 1.00 49.25 186 ALA A O 1
ATOM 1446 N N . PRO A 1 187 ? 82.142 -35.597 -15.040 1.00 53.78 187 PRO A N 1
ATOM 1447 C CA . PRO A 1 187 ? 82.524 -35.020 -13.745 1.00 53.78 187 PRO A CA 1
ATOM 1448 C C . PRO A 1 187 ? 83.801 -34.128 -13.713 1.00 53.78 187 PRO A C 1
ATOM 1450 O O . PRO A 1 187 ? 84.493 -33.943 -14.704 1.00 53.78 187 PRO A O 1
ATOM 1453 N N . GLN A 1 188 ? 84.143 -33.710 -12.483 1.00 45.53 188 GLN A N 1
ATOM 1454 C CA . GLN A 1 188 ? 85.490 -33.469 -11.907 1.00 45.53 188 GLN A CA 1
ATOM 1455 C C . GLN A 1 188 ? 85.939 -32.023 -11.600 1.00 45.53 188 GLN A C 1
ATOM 1457 O O . GLN A 1 188 ? 86.320 -31.246 -12.462 1.00 45.53 188 GLN A O 1
ATOM 1462 N N . ARG A 1 189 ? 85.937 -31.746 -10.283 1.00 48.00 189 ARG A N 1
ATOM 1463 C CA . ARG A 1 189 ? 87.020 -31.198 -9.432 1.00 48.00 189 ARG A CA 1
ATOM 1464 C C . ARG A 1 189 ? 88.212 -30.499 -10.107 1.00 48.00 189 ARG A C 1
ATOM 1466 O O . ARG A 1 189 ? 88.983 -31.167 -10.783 1.00 48.00 189 ARG A O 1
ATOM 1473 N N . THR A 1 190 ? 88.490 -29.259 -9.691 1.00 52.81 190 THR A N 1
ATOM 1474 C CA . THR A 1 190 ? 89.769 -28.737 -9.117 1.00 52.81 190 THR A CA 1
ATOM 1475 C C . THR A 1 190 ? 89.534 -27.243 -8.797 1.00 52.81 190 THR A C 1
ATOM 1477 O O . THR A 1 190 ? 88.962 -26.540 -9.615 1.00 52.81 190 THR A O 1
ATOM 1480 N N . GLU A 1 191 ? 89.574 -26.780 -7.545 1.00 46.25 191 GLU A N 1
ATOM 1481 C CA . GLU A 1 191 ? 90.741 -26.406 -6.719 1.00 46.25 191 GLU A CA 1
ATOM 1482 C C . GLU A 1 191 ? 91.239 -24.957 -6.950 1.00 46.25 191 GLU A C 1
ATOM 1484 O O . GLU A 1 191 ? 91.345 -24.502 -8.080 1.00 46.25 191 GLU A O 1
ATOM 1489 N N . ALA A 1 192 ? 91.584 -24.302 -5.830 1.00 46.31 192 ALA A N 1
ATOM 1490 C CA . ALA A 1 192 ? 92.524 -23.182 -5.659 1.00 46.31 192 ALA A CA 1
ATOM 1491 C C . ALA A 1 192 ? 92.080 -21.709 -5.881 1.00 46.31 192 ALA A C 1
ATOM 1493 O O . ALA A 1 192 ? 91.975 -21.213 -6.992 1.00 46.31 192 ALA A O 1
ATOM 1494 N N . ALA A 1 193 ? 91.965 -21.017 -4.733 1.00 46.84 193 ALA A N 1
ATOM 1495 C CA . ALA A 1 193 ? 92.778 -19.863 -4.297 1.00 46.84 193 ALA A CA 1
ATOM 1496 C C . ALA A 1 193 ? 92.707 -18.494 -5.025 1.00 46.84 193 ALA A C 1
ATOM 1498 O O . ALA A 1 193 ? 93.113 -18.396 -6.171 1.00 46.84 193 ALA A O 1
ATOM 1499 N N . ALA A 1 194 ? 92.309 -17.462 -4.244 1.00 42.91 194 ALA A N 1
ATOM 1500 C CA . ALA A 1 194 ? 93.005 -16.185 -3.921 1.00 42.91 194 ALA A CA 1
ATOM 1501 C C . ALA A 1 194 ? 93.555 -15.296 -5.076 1.00 42.91 194 ALA A C 1
ATOM 1503 O O . ALA A 1 194 ? 93.967 -15.827 -6.101 1.00 42.91 194 ALA A O 1
ATOM 1504 N N . PRO A 1 195 ? 93.635 -13.950 -4.941 1.00 64.00 195 PRO A N 1
ATOM 1505 C CA . PRO A 1 195 ? 93.960 -13.174 -3.731 1.00 64.00 195 PRO A CA 1
ATOM 1506 C C . PRO A 1 195 ? 92.903 -12.176 -3.236 1.00 64.00 195 PRO A C 1
ATOM 1508 O O . PRO A 1 195 ? 92.028 -11.760 -4.026 1.00 64.00 195 PRO A O 1
#

Secondary structure (DSSP, 8-state):
-HHHHHHHHHHHHHHHHHHHHHHHHHHHHHHHHHHTPPTTS--HHHHHHHHHHHHHHHHHGGG-TTS-HHHHHHHHHHHHHHHHHHHTTS-GGG-S-PPPP---TTTTS-HHHHHHHIIIIIS---HHHHHHHHT--HHHHHHHHHHHHHHHHSPP--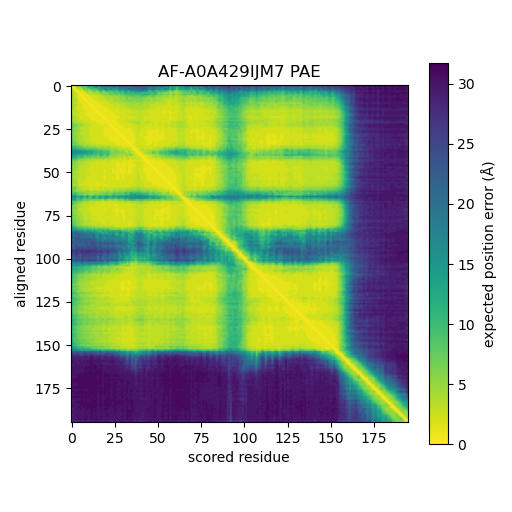----------------PPPPPPPPPP-----------

pLDDT: mean 78.86, std 19.49, range [39.69, 96.69]

Radius of gyration: 32.39 Å; Cα contacts (8 Å, |Δi|>4): 143; chains: 1; bounding box: 110×52×71 Å

Solvent-accessible surface area (backbone atoms only — not comparable to full-atom values): 12005 Å² total; per-residue (Å²): 115,70,66,63,51,54,53,49,52,56,49,52,51,51,54,49,50,56,47,45,75,72,42,45,68,62,51,41,52,53,29,25,54,64,63,8,34,39,87,96,54,92,43,69,66,13,53,52,46,41,51,52,12,48,51,53,39,59,75,44,51,89,75,43,82,89,58,60,68,66,58,50,28,52,50,44,32,51,50,54,51,51,54,54,51,56,53,67,71,48,60,76,94,77,47,80,76,79,76,73,91,53,81,11,95,46,52,89,41,55,68,66,24,34,48,45,37,44,42,44,70,71,69,61,45,52,60,61,60,50,11,64,74,68,76,45,58,47,69,56,47,51,51,35,33,54,50,36,51,50,60,70,71,43,75,77,74,72,68,82,74,76,77,85,80,87,88,89,83,80,84,91,77,84,86,81,88,79,86,86,81,81,81,91,76,84,89,82,90,82,87,84,81,86,134

Nearest PDB structures (foldseek):
  5wur-assembly2_B  TM=7.240E-01  e=5.612E-03  Bacillus subtilis subsp. subtilis str. 168
  5wuq-assembly1_A  TM=6.296E-01  e=4.587E-03  Bacillus subtilis subsp. subtilis str. 168
  5wur-assembly1_A  TM=7.100E-01  e=2.422E-02  Bacillus subtilis subsp. subtilis str. 168
  1rp3-assembly4_G  TM=4.115E-01  e=4.509E-01  Aquifex aeolicus

Foldseek 3Di:
DVVVVVVVVVVLVVVLVVVCVPQVVLQLVLLCLLVLAAPPDDDVRSVVLLVQLSVVLSVCVVVCVPPDSNVSSLLSSLVVLLVLLVQVPDPPVSDDDDDPQNPGLQSQARSLLSSLQSVCPVVVHDLVRSCVSNVHDSVVSVVSPVVSVVSSPDDDPPPPPPPPDDDPDDDDDDDDDDDDDDDDDDDDDDDDDDD